Protein 8RYK (pdb70)

Nearest PDB structures (foldseek):
  1t4q-assembly1_A  TM=9.827E-01  e=4.284E-26  Homo sapiens
  1tp0-assembly1_A  TM=9.806E-01  e=4.750E-26  Homo sapiens
  1twm-assembly1_A  TM=9.831E-01  e=1.637E-25  Homo sapiens
  1s0l-assembly1_A  TM=9.827E-01  e=2.011E-25  Homo sapiens
  1twe-assembly1_A  TM=9.828E-01  e=2.118E-25  Homo sapiens

Structure (mmCIF, N/CA/C/O backbone):
data_8RYK
#
_entry.id   8RYK
#
_cell.length_a   58.777
_cell.length_b   67.394
_cell.length_c   80.219
_cell.angle_alpha   90.00
_cell.angle_beta   90.00
_cell.angle_gamma   90.00
#
_symmetry.space_group_name_H-M   'P 21 21 21'
#
loop_
_entity.id
_entity.type
_entity.pdbx_description
1 polymer 'Interleukin-1 beta'
2 polymer 'Macrocyclic peptide'
3 water water
#
loop_
_atom_site.group_PDB
_atom_site.id
_atom_site.type_symbol
_atom_site.label_atom_id
_atom_site.label_alt_id
_atom_site.label_comp_id
_atom_site.label_asym_id
_atom_site.label_entity_id
_atom_site.label_seq_id
_atom_site.pdbx_PDB_ins_code
_atom_site.Cartn_x
_atom_site.Cartn_y
_atom_site.Cartn_z
_atom_site.occupancy
_atom_site.B_iso_or_equiv
_atom_site.auth_seq_id
_atom_site.auth_comp_id
_atom_site.auth_asym_id
_atom_site.auth_atom_id
_atom_site.pdbx_PDB_model_num
ATOM 1 N N . ALA A 1 1 ? 25.595 0.430 -28.611 1.00 54.80 1 ALA A N 1
ATOM 2 C CA . ALA A 1 1 ? 26.449 -0.359 -27.720 1.00 53.82 1 ALA A CA 1
ATOM 3 C C . ALA A 1 1 ? 25.610 -1.316 -26.822 1.00 53.13 1 ALA A C 1
ATOM 4 O O . ALA A 1 1 ? 24.562 -0.893 -26.319 1.00 54.81 1 ALA A O 1
ATOM 6 N N . PRO A 1 2 ? 26.000 -2.610 -26.638 1.00 42.72 2 PRO A N 1
ATOM 7 C CA . PRO A 1 2 ? 25.199 -3.491 -25.761 1.00 38.89 2 PRO A CA 1
ATOM 8 C C . PRO A 1 2 ? 25.461 -3.152 -24.298 1.00 34.16 2 PRO A C 1
ATOM 9 O O . PRO A 1 2 ? 26.436 -2.446 -24.010 1.00 33.93 2 PRO A O 1
ATOM 13 N N . VAL A 1 3 ? 2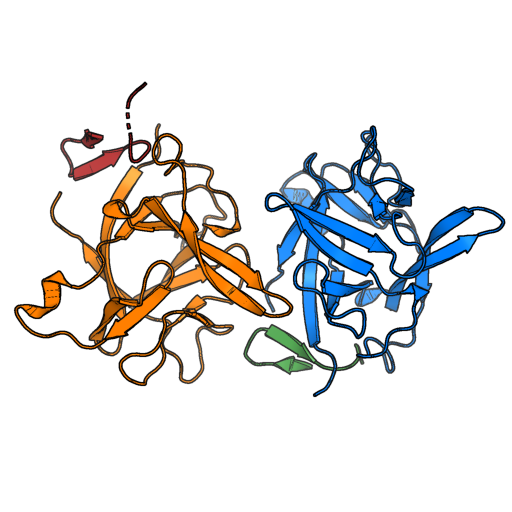4.591 -3.623 -23.386 1.00 26.32 3 VAL A N 1
ATOM 14 C CA . VAL A 1 3 ? 24.757 -3.400 -21.927 1.00 26.31 3 VAL A CA 1
ATOM 15 C C . VAL A 1 3 ? 26.117 -3.934 -21.419 1.00 29.96 3 VAL A C 1
ATOM 16 O O . VAL A 1 3 ? 26.570 -5.003 -21.855 1.00 28.65 3 VAL A O 1
ATOM 20 N N . ARG A 1 4 ? 26.772 -3.184 -20.497 1.00 27.21 4 ARG A N 1
ATOM 21 C CA . ARG A 1 4 ? 28.026 -3.616 -19.890 1.00 26.44 4 ARG A CA 1
ATOM 22 C C . ARG A 1 4 ? 27.806 -3.835 -18.401 1.00 28.19 4 ARG A C 1
ATOM 23 O O . ARG A 1 4 ? 26.941 -3.178 -17.782 1.00 26.36 4 ARG A O 1
ATOM 31 N N . SER A 1 5 ? 28.539 -4.822 -17.859 1.00 23.05 5 SER A N 1
ATOM 32 C CA . SER A 1 5 ? 28.454 -5.261 -16.473 1.00 23.06 5 SER A CA 1
ATOM 33 C C . SER A 1 5 ? 29.815 -5.549 -15.912 1.00 27.05 5 SER A C 1
ATOM 34 O O . SER A 1 5 ? 30.732 -5.885 -16.639 1.00 24.46 5 SER A O 1
ATOM 37 N N . LEU A 1 6 ? 29.944 -5.390 -14.605 1.00 25.82 6 LEU A N 1
ATOM 38 C CA . LEU A 1 6 ? 31.147 -5.694 -13.851 1.00 26.15 6 LEU A CA 1
ATOM 39 C C . LEU A 1 6 ? 30.718 -6.597 -12.686 1.00 29.75 6 LEU A C 1
ATOM 40 O O . LEU A 1 6 ? 29.561 -6.543 -12.246 1.00 26.76 6 LEU A O 1
ATOM 45 N N . ASN A 1 7 ? 31.630 -7.476 -12.259 1.00 27.71 7 ASN A N 1
ATOM 46 C CA . ASN A 1 7 ? 31.444 -8.383 -11.121 1.00 27.88 7 ASN A CA 1
ATOM 47 C C . ASN A 1 7 ? 31.953 -7.706 -9.859 1.00 31.03 7 ASN A C 1
ATOM 48 O O . ASN A 1 7 ? 33.012 -7.072 -9.884 1.00 26.64 7 ASN A O 1
ATOM 53 N N . CYS A 1 8 ? 31.191 -7.819 -8.760 1.00 27.73 8 CYS A N 1
ATOM 54 C CA . CYS A 1 8 ? 31.569 -7.184 -7.506 1.00 28.49 8 CYS A CA 1
ATOM 55 C C . CYS A 1 8 ? 30.910 -7.857 -6.303 1.00 32.82 8 CYS A C 1
ATOM 56 O O . CYS A 1 8 ? 29.953 -8.629 -6.435 1.00 31.81 8 CYS A O 1
ATOM 59 N N . THR A 1 9 ? 31.412 -7.524 -5.121 1.00 30.21 9 THR A N 1
ATOM 60 C CA . THR A 1 9 ? 30.833 -7.955 -3.839 1.00 30.03 9 THR A CA 1
ATOM 61 C C . THR A 1 9 ? 30.530 -6.688 -3.029 1.00 31.66 9 THR A C 1
ATOM 62 O O . THR A 1 9 ? 31.172 -5.645 -3.264 1.00 29.92 9 THR A O 1
ATOM 66 N N . LEU A 1 10 ? 29.577 -6.788 -2.080 1.00 26.70 10 LEU A N 1
ATOM 67 C CA . LEU A 1 10 ? 29.152 -5.706 -1.190 1.00 26.52 10 LEU A CA 1
ATOM 68 C C . LEU A 1 10 ? 29.452 -6.035 0.253 1.00 31.09 10 LEU A C 1
ATOM 69 O O . LEU A 1 10 ? 29.287 -7.176 0.690 1.00 31.30 10 LEU A O 1
ATOM 74 N N . ARG A 1 11 ? 29.833 -5.025 1.005 1.00 28.83 11 ARG A N 1
ATOM 75 C CA . ARG A 1 11 ? 30.094 -5.167 2.439 1.00 29.48 11 ARG A CA 1
ATOM 76 C C . ARG A 1 11 ? 29.517 -3.919 3.070 1.00 34.29 11 ARG A C 1
ATOM 77 O O . ARG A 1 11 ? 29.843 -2.818 2.630 1.00 33.46 11 ARG A O 1
ATOM 85 N N . ASP A 1 12 ? 28.657 -4.076 4.086 1.00 31.89 12 ASP A N 1
ATOM 86 C CA . ASP A 1 12 ? 28.058 -2.905 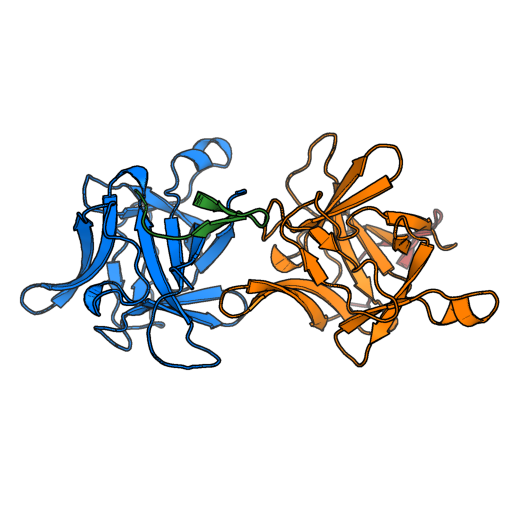4.715 1.00 32.17 12 ASP A CA 1
ATOM 87 C C . ASP A 1 12 ? 29.094 -2.140 5.555 1.00 38.85 12 ASP A C 1
ATOM 88 O O . ASP A 1 12 ? 30.203 -2.638 5.767 1.00 35.74 12 ASP A O 1
ATOM 93 N N . SER A 1 13 ? 28.735 -0.922 6.004 1.00 39.49 13 SER A N 1
ATOM 94 C CA . SER A 1 13 ? 29.625 -0.058 6.788 1.00 40.00 13 SER A CA 1
ATOM 95 C C . SER A 1 13 ? 30.060 -0.671 8.137 1.00 44.36 13 SER A C 1
ATOM 96 O O . SER A 1 13 ? 31.032 -0.188 8.719 1.00 44.98 13 SER A O 1
ATOM 99 N N . GLN A 1 14 ? 29.364 -1.736 8.612 1.00 40.62 14 GLN A N 1
ATOM 100 C CA . GLN A 1 14 ? 29.713 -2.456 9.843 1.00 42.05 14 GLN A CA 1
ATOM 101 C C . GLN A 1 14 ? 30.514 -3.747 9.553 1.00 45.37 14 GLN A C 1
ATOM 102 O O . GLN A 1 14 ? 30.773 -4.539 10.468 1.00 45.96 14 GLN A O 1
ATOM 108 N N . GLN A 1 15 ? 30.969 -3.903 8.285 1.00 39.93 15 GLN A N 1
ATOM 109 C CA . GLN A 1 15 ? 31.801 -4.998 7.767 1.00 38.52 15 GLN A CA 1
ATOM 110 C C . GLN A 1 15 ? 31.035 -6.341 7.568 1.00 41.76 15 GLN A C 1
ATOM 111 O O . GLN A 1 15 ? 31.678 -7.394 7.451 1.00 43.54 15 GLN A O 1
ATOM 117 N N . LYS A 1 16 ? 29.681 -6.299 7.462 1.00 35.67 16 LYS A N 1
ATOM 118 C CA . LYS A 1 16 ? 28.899 -7.514 7.192 1.00 33.97 16 LYS A CA 1
ATOM 119 C C . LYS A 1 16 ? 28.911 -7.831 5.703 1.00 36.47 16 LYS A C 1
ATOM 120 O O . LYS A 1 16 ? 28.662 -6.941 4.878 1.00 37.09 16 LYS A O 1
ATOM 126 N N . SER A 1 17 ? 29.188 -9.095 5.354 1.00 32.32 17 SER A N 1
ATOM 127 C CA . SER A 1 17 ? 29.175 -9.567 3.959 1.00 32.15 17 SER A CA 1
ATOM 128 C C . SER A 1 17 ? 27.782 -10.079 3.608 1.00 33.34 17 SER A C 1
ATOM 129 O O . SER A 1 17 ? 26.965 -10.280 4.510 1.00 32.94 17 SER A O 1
ATOM 132 N N . LEU A 1 18 ? 27.508 -10.299 2.321 1.00 30.96 18 LEU A N 1
ATOM 133 C CA . LEU A 1 18 ? 26.175 -10.759 1.896 1.00 31.56 18 LEU A CA 1
ATOM 134 C C . LEU A 1 18 ? 26.226 -12.190 1.372 1.00 36.75 18 LEU A C 1
ATOM 135 O O . LEU A 1 18 ? 27.081 -12.512 0.559 1.00 35.30 18 LEU A O 1
ATOM 140 N N . VAL A 1 19 ? 25.352 -13.053 1.890 1.00 34.35 19 VAL A N 1
ATOM 141 C CA . VAL A 1 19 ? 25.308 -14.476 1.521 1.00 34.39 19 VAL A CA 1
ATOM 142 C C . VAL A 1 19 ? 23.869 -14.894 1.177 1.00 39.21 19 VAL A C 1
ATOM 143 O O . VAL A 1 19 ? 22.923 -14.216 1.590 1.00 35.89 19 VAL A O 1
ATOM 147 N N . MET A 1 20 ? 23.705 -16.014 0.446 1.00 41.06 20 MET A N 1
ATOM 148 C CA . MET A 1 20 ? 22.371 -16.571 0.164 1.00 42.67 20 MET A CA 1
ATOM 149 C C . MET A 1 20 ? 21.820 -17.108 1.486 1.00 49.12 20 MET A C 1
ATOM 150 O O . MET A 1 20 ? 22.533 -17.796 2.211 1.00 49.09 20 MET A O 1
ATOM 155 N N . SER A 1 21 ? 20.592 -16.739 1.826 1.00 47.96 21 SER A N 1
ATOM 156 C CA . SER A 1 21 ? 19.862 -17.116 3.046 1.00 48.18 21 SER A CA 1
ATOM 157 C C . SER A 1 21 ? 18.945 -18.299 2.742 1.00 52.93 21 SER A C 1
ATOM 158 O O . SER A 1 21 ? 18.615 -19.068 3.648 1.00 53.31 21 SER A O 1
ATOM 161 N N . GLY A 1 22 ? 18.523 -18.390 1.477 1.00 49.64 22 GLY A N 1
ATOM 162 C CA . GLY A 1 22 ? 17.650 -19.416 0.915 1.00 50.08 22 GLY A CA 1
ATOM 163 C C . GLY A 1 22 ? 17.647 -19.337 -0.602 1.00 54.35 22 GLY A C 1
ATOM 164 O O . GLY A 1 22 ? 18.599 -18.784 -1.151 1.00 54.42 22 GLY A O 1
ATOM 165 N N . PRO A 1 23 ? 16.641 -19.875 -1.351 1.00 51.00 23 PRO A N 1
ATOM 166 C CA . PRO A 1 23 ? 16.691 -19.734 -2.825 1.00 50.28 23 PRO A CA 1
ATOM 167 C C . PRO A 1 23 ? 16.358 -18.333 -3.346 1.00 52.28 23 PRO A C 1
ATOM 168 O O . PRO A 1 23 ? 16.823 -17.975 -4.434 1.00 50.69 23 PRO A O 1
ATOM 172 N N . TYR A 1 24 ? 15.568 -17.540 -2.584 1.00 47.37 24 TYR A N 1
ATOM 173 C CA . TYR A 1 24 ? 15.178 -16.203 -3.027 1.00 46.73 24 TYR A CA 1
ATOM 174 C C . TYR A 1 24 ? 15.467 -15.101 -2.003 1.00 47.72 24 TYR A C 1
ATOM 175 O O . TYR A 1 24 ? 14.857 -14.025 -2.069 1.00 47.71 24 TYR A O 1
ATOM 184 N N . GLU A 1 25 ? 16.424 -15.353 -1.080 1.00 41.56 25 GLU A N 1
ATOM 185 C CA . GLU A 1 25 ? 16.777 -14.394 -0.031 1.00 39.52 25 GLU A CA 1
ATOM 186 C C . GLU A 1 25 ? 18.256 -14.258 0.239 1.00 39.41 25 GLU A C 1
ATOM 187 O O . GLU A 1 25 ? 18.973 -15.255 0.233 1.00 39.30 25 GLU A O 1
ATOM 193 N N . LEU A 1 26 ? 18.694 -13.025 0.564 1.00 32.92 26 LEU A N 1
ATOM 194 C CA . LEU A 1 26 ? 20.062 -12.717 0.983 1.00 31.06 26 LEU A CA 1
ATOM 195 C C . LEU A 1 26 ? 20.077 -12.347 2.469 1.00 34.49 26 LEU A C 1
ATOM 196 O O . LEU A 1 26 ? 19.121 -11.763 2.971 1.00 32.60 26 LEU A O 1
ATOM 201 N N . LYS A 1 27 ? 21.163 -12.670 3.164 1.00 32.79 27 LYS A N 1
ATOM 202 C CA . LYS A 1 27 ? 21.318 -12.286 4.565 1.00 33.81 27 LYS A CA 1
ATOM 203 C C . LYS A 1 27 ? 22.696 -11.636 4.756 1.00 38.55 27 LYS A C 1
ATOM 204 O O . LYS A 1 27 ? 23.578 -11.806 3.899 1.00 37.31 27 LYS A O 1
ATOM 210 N N . ALA A 1 28 ? 22.894 -10.919 5.887 1.00 35.75 28 ALA A N 1
ATOM 211 C CA . ALA A 1 28 ? 24.169 -10.231 6.113 1.00 36.42 28 ALA A CA 1
ATOM 212 C C . ALA A 1 28 ? 24.857 -10.669 7.398 1.00 41.05 28 ALA A C 1
ATOM 213 O O . ALA A 1 28 ? 24.228 -10.690 8.453 1.00 39.92 28 ALA A O 1
ATOM 215 N N . LEU A 1 29 ? 26.154 -11.055 7.318 1.00 39.37 29 LEU A N 1
ATOM 216 C CA . LEU A 1 29 ? 26.889 -11.465 8.519 1.00 39.83 29 LEU A CA 1
ATOM 217 C C . LEU A 1 29 ? 28.375 -11.289 8.365 1.00 40.92 29 LEU A C 1
ATOM 218 O O . LEU A 1 29 ? 28.859 -11.157 7.244 1.00 37.33 29 LEU A O 1
ATOM 223 N N . HIS A 1 30 ? 29.109 -11.283 9.489 1.00 38.56 30 HIS A N 1
ATOM 224 C CA . HIS A 1 30 ? 30.557 -11.175 9.433 1.00 40.06 30 HIS A CA 1
ATOM 225 C C . HIS A 1 30 ? 31.128 -12.539 9.125 1.00 46.21 30 HIS A C 1
ATOM 226 O O . HIS A 1 30 ? 30.881 -13.485 9.863 1.00 47.48 30 HIS A O 1
ATOM 233 N N . LEU A 1 31 ? 31.855 -12.637 8.007 1.00 45.35 31 LEU A N 1
ATOM 234 C CA . LEU A 1 31 ? 32.551 -13.842 7.572 1.00 45.76 31 LEU A CA 1
ATOM 235 C C . LEU A 1 31 ? 34.015 -13.701 7.971 1.00 51.56 31 LEU A C 1
ATOM 236 O O . LEU A 1 31 ? 34.598 -12.616 7.830 1.00 50.57 31 LEU A O 1
ATOM 241 N N . GLN A 1 32 ? 34.605 -14.801 8.468 1.00 50.21 32 GLN A N 1
ATOM 242 C CA . GLN A 1 32 ? 36.044 -14.837 8.728 1.00 50.31 32 GLN A CA 1
ATOM 243 C C . GLN A 1 32 ? 36.744 -14.782 7.362 1.00 54.08 32 GLN A C 1
ATOM 244 O O . GLN A 1 32 ? 36.115 -15.101 6.334 1.00 51.64 32 GLN A O 1
ATOM 250 N N . GLY A 1 33 ? 38.008 -14.350 7.352 1.00 50.87 33 GLY A N 1
ATOM 251 C CA . GLY A 1 33 ? 38.786 -14.209 6.125 1.00 50.31 33 GLY A CA 1
ATOM 252 C C . GLY A 1 33 ? 38.843 -15.450 5.248 1.00 54.01 33 GLY A C 1
ATOM 253 O O . GLY A 1 33 ? 38.881 -15.340 4.020 1.00 54.20 33 GLY A O 1
ATOM 254 N N . GLN A 1 34 ? 38.818 -16.634 5.883 1.00 51.04 34 GLN A N 1
ATOM 255 C CA . GLN A 1 34 ? 38.834 -17.953 5.250 1.00 51.29 34 GLN A CA 1
ATOM 256 C C . GLN A 1 34 ? 37.464 -18.367 4.674 1.00 56.94 34 GLN A C 1
ATOM 257 O O . GLN A 1 34 ? 37.423 -19.264 3.829 1.00 57.84 34 GLN A O 1
ATOM 263 N N . ASP A 1 35 ? 36.356 -17.714 5.111 1.00 51.64 35 ASP A N 1
ATOM 264 C CA . ASP A 1 35 ? 34.996 -18.053 4.648 1.00 50.80 35 ASP A CA 1
ATOM 265 C C . ASP A 1 35 ? 34.416 -17.063 3.659 1.00 52.60 35 ASP A C 1
ATOM 266 O O . ASP A 1 35 ? 33.273 -17.213 3.214 1.00 50.95 35 ASP A O 1
ATOM 271 N N . MET A 1 36 ? 35.239 -16.098 3.248 1.00 48.32 36 MET A N 1
ATOM 272 C CA . MET A 1 36 ? 34.896 -15.057 2.280 1.00 47.20 36 MET A CA 1
ATOM 273 C C . MET A 1 36 ? 34.307 -15.573 0.965 1.00 51.70 36 MET A C 1
ATOM 274 O O . MET A 1 36 ? 33.499 -14.868 0.377 1.00 50.86 36 MET A O 1
ATOM 279 N N . GLU A 1 37 ? 34.680 -16.787 0.510 1.00 49.74 37 GLU A N 1
ATOM 280 C CA . GLU A 1 37 ? 34.161 -17.364 -0.738 1.00 49.84 37 GLU A CA 1
ATOM 281 C C . GLU A 1 37 ? 32.679 -17.739 -0.686 1.00 50.54 37 GLU A C 1
ATOM 282 O O . GLU A 1 37 ? 32.100 -18.044 -1.729 1.00 50.62 37 GLU A O 1
ATOM 288 N N . GLN A 1 38 ? 32.053 -17.675 0.507 1.00 44.71 38 GLN A N 1
ATOM 289 C CA . GLN A 1 38 ? 30.621 -17.925 0.707 1.00 42.84 38 GLN A CA 1
ATOM 290 C C . GLN A 1 38 ? 29.804 -16.684 0.320 1.00 43.74 38 GLN A C 1
ATOM 291 O O . GLN A 1 38 ? 28.593 -16.789 0.092 1.00 42.33 38 GLN A O 1
ATOM 297 N N . GLN A 1 39 ? 30.470 -15.509 0.240 1.00 37.46 39 GLN A N 1
ATOM 298 C CA . GLN A 1 39 ? 29.791 -14.256 -0.103 1.00 35.88 39 GLN A CA 1
ATOM 299 C C . GLN A 1 39 ? 29.296 -14.267 -1.549 1.00 37.42 39 GLN A C 1
ATOM 300 O O . GLN A 1 39 ? 29.946 -14.857 -2.424 1.00 37.81 39 GLN A O 1
ATOM 306 N N . VAL A 1 40 ? 28.129 -13.659 -1.791 1.00 31.81 40 VAL A N 1
ATOM 307 C CA . VAL A 1 40 ? 27.559 -13.587 -3.148 1.00 31.62 40 VAL A CA 1
ATOM 308 C C . VAL A 1 40 ? 28.351 -12.610 -4.036 1.00 34.29 40 VAL A C 1
ATOM 309 O O . VAL A 1 40 ? 28.757 -11.531 -3.593 1.00 33.45 40 VAL A O 1
ATOM 313 N N . VAL A 1 41 ? 28.536 -12.994 -5.289 1.00 30.56 41 VAL A N 1
ATOM 314 C CA . VAL A 1 41 ? 29.176 -12.147 -6.284 1.00 29.89 41 VAL A CA 1
ATOM 315 C C . VAL A 1 41 ? 28.057 -11.626 -7.188 1.00 30.77 41 VAL A C 1
ATOM 316 O O . VAL A 1 41 ? 27.310 -12.398 -7.781 1.00 31.67 41 VAL A O 1
ATOM 320 N N . PHE A 1 42 ? 27.909 -10.307 -7.220 1.00 25.23 42 PHE A N 1
ATOM 321 C CA . PHE A 1 42 ? 26.937 -9.626 -8.054 1.00 25.01 42 PHE A CA 1
ATOM 322 C C . PHE A 1 42 ? 27.482 -9.288 -9.425 1.00 29.28 42 PHE A C 1
ATOM 323 O O . PHE A 1 42 ? 28.640 -8.915 -9.583 1.00 28.45 42 PHE A O 1
ATOM 331 N N . SER A 1 43 ? 26.596 -9.353 -10.394 1.00 25.90 43 SER A N 1
ATOM 332 C CA . SER A 1 43 ? 26.779 -8.896 -11.746 1.00 25.68 43 SER A CA 1
ATOM 333 C C . SER A 1 43 ? 26.042 -7.528 -11.741 1.00 27.16 43 SER A C 1
ATOM 334 O O . SER A 1 43 ? 24.810 -7.474 -11.599 1.00 26.55 43 SER A O 1
ATOM 337 N N . MET A 1 44 ? 26.814 -6.429 -11.739 1.00 23.94 44 MET A N 1
ATOM 338 C CA . MET A 1 44 ? 26.270 -5.079 -11.714 1.00 23.41 44 MET A CA 1
ATOM 339 C C . MET A 1 44 ? 26.250 -4.500 -13.121 1.00 27.09 44 MET A C 1
ATOM 340 O O . MET A 1 44 ? 27.308 -4.211 -13.669 1.00 27.86 44 MET A O 1
ATOM 345 N N . SER A 1 45 ? 25.064 -4.289 -13.687 1.00 23.53 45 SER A N 1
ATOM 346 C CA . SER A 1 45 ? 24.914 -3.731 -15.040 1.00 22.20 45 SER A CA 1
ATOM 347 C C . SER A 1 45 ? 24.576 -2.257 -14.957 1.00 26.20 45 SER A C 1
ATOM 348 O O . SER A 1 45 ? 23.876 -1.848 -14.031 1.00 24.44 45 SER A O 1
ATOM 351 N N . PHE A 1 46 ? 25.061 -1.478 -15.914 1.00 24.28 46 PHE A N 1
ATOM 352 C CA . PHE A 1 46 ? 24.837 -0.030 -16.053 1.00 22.02 46 PHE A CA 1
ATOM 353 C C . PHE A 1 46 ? 23.677 0.132 -16.997 1.00 27.34 46 PHE A C 1
ATOM 354 O O . PHE A 1 46 ? 23.791 -0.054 -18.206 1.00 27.71 46 PHE A O 1
ATOM 362 N N . VAL A 1 47 ? 22.530 0.441 -16.419 1.00 24.64 47 VAL A N 1
ATOM 363 C CA . VAL A 1 47 ? 21.254 0.474 -17.150 1.00 24.52 47 VAL A CA 1
ATOM 364 C C . VAL A 1 47 ? 20.732 1.878 -17.403 1.00 30.20 47 VAL A C 1
ATOM 365 O O . VAL A 1 47 ? 21.297 2.842 -16.910 1.00 28.44 47 VAL A O 1
ATOM 369 N N . GLN A 1 48 ? 19.621 1.974 -18.144 1.00 28.62 48 GLN A N 1
ATOM 370 C CA . GLN A 1 48 ? 18.923 3.222 -18.433 1.00 29.28 48 GLN A CA 1
ATOM 371 C C . GLN A 1 48 ? 18.186 3.698 -17.169 1.00 33.87 48 GLN A C 1
ATOM 372 O O . GLN A 1 48 ? 17.570 2.905 -16.447 1.00 32.37 48 GLN A O 1
ATOM 378 N N . GLY A 1 49 ? 18.249 4.998 -16.947 1.00 33.76 49 GLY A N 1
ATOM 379 C CA . GLY A 1 49 ? 17.595 5.679 -15.836 1.00 35.81 49 GLY A CA 1
ATOM 380 C C . GLY A 1 49 ? 17.857 7.169 -15.882 1.00 43.58 49 GLY A C 1
ATOM 381 O O . GLY A 1 49 ? 18.275 7.698 -16.915 1.00 41.73 49 GLY A O 1
ATOM 382 N N . GLU A 1 50 ? 17.669 7.853 -14.757 1.00 44.89 50 GLU A N 1
ATOM 383 C CA . GLU A 1 50 ? 17.875 9.305 -14.680 1.00 47.76 50 GLU A CA 1
ATOM 384 C C . GLU A 1 50 ? 19.343 9.753 -14.822 1.00 53.46 50 GLU A C 1
ATOM 385 O O . GLU A 1 50 ? 20.209 9.288 -14.093 1.00 53.99 50 GLU A O 1
ATOM 391 N N . GLU A 1 51 ? 19.581 10.717 -15.752 1.00 51.50 51 GLU A N 1
ATOM 392 C CA . GLU A 1 51 ? 20.892 11.326 -16.005 1.00 51.37 51 GLU A CA 1
ATOM 393 C C . GLU A 1 51 ? 21.239 12.268 -14.844 1.00 51.63 51 GLU A C 1
ATOM 394 O O . GLU A 1 51 ? 20.607 13.313 -14.646 1.00 51.79 51 GLU A O 1
ATOM 400 N N . SER A 1 52 ? 22.195 11.831 -14.024 1.00 44.11 52 SER A N 1
ATOM 401 C CA . SER A 1 52 ? 22.584 12.504 -12.796 1.00 41.50 52 SER A CA 1
ATOM 402 C C . SER A 1 52 ? 24.083 12.337 -12.577 1.00 41.58 52 SER A C 1
ATOM 403 O O . SER A 1 52 ? 24.641 11.333 -13.009 1.00 41.28 52 SER A O 1
ATOM 406 N N . ASN A 1 53 ? 24.744 13.337 -11.958 1.00 35.68 53 ASN A N 1
ATOM 407 C CA . ASN A 1 53 ? 26.150 13.253 -11.595 1.00 35.06 53 ASN A CA 1
ATOM 408 C C . ASN A 1 53 ? 26.305 12.418 -10.319 1.00 39.27 53 ASN A C 1
ATOM 409 O O . ASN A 1 53 ? 27.374 11.849 -10.089 1.00 38.80 53 ASN A O 1
ATOM 414 N N . ASP A 1 54 ? 25.247 12.361 -9.490 1.00 33.74 54 ASP A N 1
ATOM 415 C CA . ASP A 1 54 ? 25.247 11.631 -8.219 1.00 33.13 54 ASP A CA 1
ATOM 416 C C . ASP A 1 54 ? 24.779 10.192 -8.354 1.00 35.64 54 ASP A C 1
ATOM 417 O O . ASP A 1 54 ? 25.493 9.267 -7.955 1.00 36.03 54 ASP A O 1
ATOM 422 N N . LYS A 1 55 ? 23.578 10.024 -8.947 1.00 30.76 55 LYS A N 1
ATOM 423 C CA . LYS A 1 55 ? 22.911 8.747 -9.100 1.00 29.34 55 LYS A CA 1
ATOM 424 C C . LYS A 1 55 ? 23.332 8.050 -10.38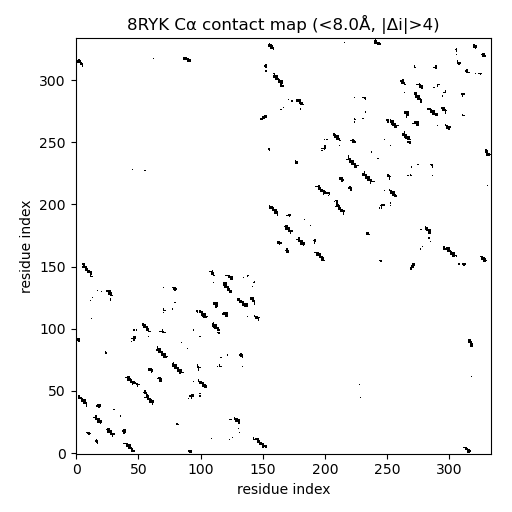5 1.00 32.97 55 LYS A C 1
ATOM 425 O O . LYS A 1 55 ? 23.245 8.626 -11.463 1.00 34.98 55 LYS A O 1
ATOM 431 N N . ILE A 1 56 ? 23.802 6.807 -10.254 1.00 25.47 56 ILE A N 1
ATOM 432 C CA . ILE A 1 56 ? 24.209 5.962 -11.360 1.00 23.91 56 ILE A CA 1
ATOM 433 C C . ILE A 1 56 ? 23.215 4.800 -11.417 1.00 24.33 56 ILE A C 1
ATOM 434 O O . ILE A 1 56 ? 23.267 3.941 -10.547 1.00 20.92 56 ILE A O 1
ATOM 439 N N . PRO A 1 57 ? 22.327 4.735 -12.443 1.00 23.16 57 PRO A N 1
ATOM 440 C CA . PRO A 1 57 ? 21.346 3.633 -12.490 1.00 23.00 57 PRO A CA 1
ATOM 441 C C . PRO A 1 57 ? 22.015 2.291 -12.769 1.00 23.90 57 PRO A C 1
ATOM 442 O O . PRO A 1 57 ? 22.834 2.160 -13.700 1.00 24.24 57 PRO A O 1
ATOM 446 N N . VAL A 1 58 ? 21.733 1.321 -11.908 1.00 16.27 58 VAL A N 1
ATOM 447 C CA . VAL A 1 58 ? 22.304 -0.027 -11.986 1.00 17.01 58 VAL A CA 1
ATOM 448 C C . VAL A 1 58 ? 21.249 -1.099 -11.750 1.00 25.21 58 VAL A C 1
ATOM 449 O O . VAL A 1 58 ? 20.199 -0.817 -11.165 1.00 27.83 58 VAL A O 1
ATOM 453 N N . ALA A 1 59 ? 21.565 -2.349 -12.138 1.00 24.38 59 ALA A N 1
ATOM 454 C CA . ALA A 1 59 ? 20.754 -3.515 -11.792 1.00 25.26 59 ALA A CA 1
ATOM 455 C C . ALA A 1 59 ? 21.734 -4.543 -11.157 1.00 28.10 59 ALA A C 1
ATOM 456 O O . ALA A 1 59 ? 22.881 -4.624 -11.566 1.00 27.06 59 ALA A O 1
ATOM 458 N N . LEU A 1 60 ? 21.301 -5.248 -10.118 1.00 25.53 60 LEU A N 1
ATOM 459 C CA . LEU A 1 60 ? 22.163 -6.191 -9.419 1.00 25.47 60 LEU A CA 1
ATOM 460 C C . LEU A 1 60 ? 21.630 -7.590 -9.573 1.00 28.36 60 LEU A C 1
ATOM 461 O O . LEU A 1 60 ? 20.542 -7.906 -9.079 1.00 26.70 60 LEU A O 1
ATOM 466 N N . GLY A 1 61 ? 22.418 -8.428 -10.214 1.00 25.28 61 GLY A N 1
ATOM 467 C CA . GLY A 1 61 ? 22.034 -9.812 -10.448 1.00 25.49 61 GLY A CA 1
ATOM 468 C C . GLY A 1 61 ? 22.992 -10.837 -9.909 1.00 27.61 61 GLY A C 1
ATOM 469 O O . GLY A 1 61 ? 24.152 -10.537 -9.631 1.00 25.94 61 GLY A O 1
ATOM 470 N N . LEU A 1 62 ? 22.498 -12.063 -9.783 1.00 28.06 62 LEU A N 1
ATOM 471 C CA . LEU A 1 62 ? 23.220 -13.248 -9.307 1.00 30.06 62 LEU A CA 1
ATOM 472 C C . LEU A 1 62 ? 23.230 -14.187 -10.515 1.00 30.89 62 LEU A C 1
ATOM 473 O O . LEU A 1 62 ? 22.277 -14.944 -10.738 1.00 28.09 62 LEU A O 1
ATOM 478 N N . LYS A 1 63 ? 24.300 -14.073 -11.336 1.00 26.73 63 LYS A N 1
ATOM 479 C CA . LYS A 1 63 ? 24.409 -14.774 -12.619 1.00 27.27 63 LYS A CA 1
ATOM 480 C C . LYS A 1 63 ? 24.165 -16.290 -12.527 1.00 33.16 63 LYS A C 1
ATOM 481 O O . LYS A 1 63 ? 23.338 -16.805 -13.275 1.00 33.11 63 LYS A O 1
ATOM 487 N N . GLU A 1 64 ? 24.847 -16.982 -11.603 1.00 30.83 64 GLU A N 1
ATOM 488 C CA . GLU A 1 64 ? 24.734 -18.438 -11.459 1.00 32.23 64 GLU A CA 1
ATOM 489 C C . GLU A 1 64 ? 23.318 -18.905 -11.102 1.00 36.72 64 GLU A C 1
ATOM 490 O O . GLU A 1 64 ? 22.972 -20.057 -11.382 1.00 37.44 64 GLU A O 1
ATOM 496 N N . LYS A 1 65 ? 22.495 -18.021 -10.499 1.00 30.89 65 LYS A N 1
ATOM 497 C CA . LYS A 1 65 ? 21.146 -18.426 -10.121 1.00 29.99 65 LYS A CA 1
ATOM 498 C C . LYS A 1 65 ? 20.062 -17.841 -11.004 1.00 33.06 65 LYS A C 1
ATOM 499 O O . LYS A 1 65 ? 18.888 -18.160 -10.789 1.00 33.97 65 LYS A O 1
ATOM 505 N N . ASN A 1 66 ? 20.445 -17.033 -12.034 1.00 29.35 66 ASN A N 1
ATOM 506 C CA . ASN A 1 66 ? 19.549 -16.361 -12.990 1.00 30.04 66 ASN A CA 1
ATOM 507 C C . ASN A 1 66 ? 18.559 -15.471 -12.242 1.00 35.08 66 ASN A C 1
ATOM 508 O O . ASN A 1 66 ? 17.376 -15.449 -12.565 1.00 35.32 66 ASN A O 1
ATOM 513 N N . LEU A 1 67 ? 19.046 -14.777 -11.208 1.00 30.68 67 LEU A N 1
ATOM 514 C CA . LEU A 1 67 ? 18.221 -13.928 -10.377 1.00 28.83 67 LEU A CA 1
ATOM 515 C C . LEU A 1 67 ? 18.654 -12.474 -10.457 1.00 31.78 67 LEU A C 1
ATOM 516 O O . LEU A 1 67 ? 19.841 -12.175 -10.573 1.00 31.44 67 LEU A O 1
ATOM 521 N N . TYR A 1 68 ? 17.677 -11.577 -10.324 1.00 27.44 68 TYR A N 1
ATOM 522 C CA . TYR A 1 68 ? 17.899 -10.142 -10.172 1.00 27.62 68 TYR A CA 1
ATOM 523 C C . TYR A 1 68 ? 17.220 -9.662 -8.934 1.00 33.18 68 TYR A C 1
ATOM 524 O O . TYR A 1 68 ? 16.093 -10.094 -8.652 1.00 35.33 68 TYR A O 1
ATOM 533 N N . LEU A 1 69 ? 17.869 -8.723 -8.220 1.00 28.63 69 LEU A N 1
ATOM 534 C CA . LEU A 1 69 ? 17.241 -8.040 -7.105 1.00 28.71 69 LEU A CA 1
ATOM 535 C C . LEU A 1 69 ? 16.153 -7.126 -7.761 1.00 30.84 69 LEU A C 1
ATOM 536 O O . LEU A 1 69 ? 16.388 -6.492 -8.808 1.00 25.92 69 LEU A O 1
ATOM 541 N N . SER A 1 70 ? 14.959 -7.099 -7.147 1.00 27.06 70 SER A N 1
ATOM 542 C CA . SER A 1 70 ? 13.848 -6.293 -7.645 1.00 28.93 70 SER A CA 1
ATOM 543 C C . SER A 1 70 ? 12.991 -5.759 -6.499 1.00 33.48 70 SER A C 1
ATOM 544 O O . SER A 1 70 ? 12.947 -6.362 -5.428 1.00 35.11 70 SER A O 1
ATOM 547 N N . CYS A 1 71 ? 12.380 -4.584 -6.702 1.00 29.27 71 CYS A N 1
ATOM 548 C CA . CYS A 1 71 ? 11.562 -3.911 -5.697 1.00 28.80 71 CYS A CA 1
ATOM 549 C C . CYS A 1 71 ? 10.133 -3.946 -6.142 1.00 31.16 71 CYS A C 1
ATOM 550 O O . CYS A 1 71 ? 9.829 -3.500 -7.252 1.00 29.71 71 CYS A O 1
ATOM 553 N N . VAL A 1 72 ? 9.279 -4.534 -5.317 1.00 28.91 72 VAL A N 1
ATOM 554 C CA . VAL A 1 72 ? 7.861 -4.702 -5.640 1.00 30.04 72 VAL A CA 1
ATOM 555 C C . VAL A 1 72 ? 7.008 -4.338 -4.439 1.00 33.69 72 VAL A C 1
ATOM 556 O O . VAL A 1 72 ? 7.424 -4.526 -3.294 1.00 32.47 72 VAL A O 1
ATOM 560 N N . LEU A 1 73 ? 5.799 -3.838 -4.702 1.00 33.40 73 LEU A N 1
ATOM 561 C CA . LEU A 1 73 ? 4.877 -3.562 -3.624 1.00 33.34 73 LEU A CA 1
ATOM 562 C C . LEU A 1 73 ? 4.198 -4.897 -3.232 1.00 38.96 73 LEU A C 1
ATOM 563 O O . LEU A 1 73 ? 3.400 -5.432 -4.009 1.00 38.08 73 LEU A O 1
ATOM 568 N N . LYS A 1 74 ? 4.554 -5.440 -2.049 1.00 38.12 74 LYS A N 1
ATOM 569 C CA . LYS A 1 74 ? 3.991 -6.688 -1.514 1.00 40.33 74 LYS A CA 1
ATOM 570 C C . LYS A 1 74 ? 2.895 -6.285 -0.535 1.00 43.92 74 LYS A C 1
ATOM 571 O O . LYS A 1 74 ? 3.186 -5.805 0.565 1.00 41.71 74 LYS A O 1
ATOM 577 N N . ASP A 1 75 ? 1.623 -6.438 -0.963 1.00 42.55 75 ASP A N 1
ATOM 578 C CA . ASP A 1 75 ? 0.457 -5.993 -0.220 1.00 42.53 75 ASP A CA 1
ATOM 579 C C . ASP A 1 75 ? 0.613 -4.466 -0.001 1.00 44.69 75 ASP A C 1
ATOM 580 O O . ASP A 1 75 ? 0.544 -3.722 -0.981 1.00 42.13 75 ASP A O 1
ATOM 585 N N . ASP A 1 76 ? 0.949 -4.023 1.226 1.00 41.28 76 ASP A N 1
ATOM 586 C CA . ASP A 1 76 ? 1.093 -2.598 1.532 1.00 41.35 76 ASP A CA 1
ATOM 587 C C . ASP A 1 76 ? 2.535 -2.167 1.721 1.00 44.80 76 ASP A C 1
ATOM 588 O O . ASP A 1 76 ? 2.780 -1.005 2.022 1.00 44.44 76 ASP A O 1
ATOM 593 N N . LYS A 1 77 ? 3.488 -3.089 1.492 1.00 39.53 77 LYS A N 1
ATOM 594 C CA . LYS A 1 77 ? 4.900 -2.868 1.737 1.00 37.71 77 LYS A CA 1
ATOM 595 C C . LYS A 1 77 ? 5.824 -2.913 0.533 1.00 35.91 77 LYS A C 1
ATOM 596 O O . LYS A 1 77 ? 5.995 -3.993 -0.034 1.00 35.53 77 LYS A O 1
ATOM 602 N N . PRO A 1 78 ? 6.607 -1.834 0.273 1.00 31.88 78 PRO A N 1
ATOM 603 C CA . PRO A 1 78 ? 7.682 -1.925 -0.744 1.00 31.37 78 PRO A CA 1
ATOM 604 C C . PRO A 1 78 ? 8.722 -2.961 -0.247 1.00 35.46 78 PRO A C 1
ATOM 605 O O . PRO A 1 78 ? 9.177 -2.906 0.922 1.00 33.31 78 PRO A O 1
ATOM 609 N N . THR A 1 79 ? 9.009 -3.971 -1.099 1.00 27.81 79 THR A N 1
ATOM 610 C CA . THR A 1 79 ? 9.778 -5.138 -0.703 1.00 28.25 79 THR A CA 1
ATOM 611 C C . THR A 1 79 ? 10.939 -5.475 -1.636 1.00 30.70 79 THR A C 1
ATOM 612 O O . THR A 1 79 ? 10.798 -5.500 -2.860 1.00 27.63 79 THR A O 1
ATOM 616 N N . LEU A 1 80 ? 12.068 -5.821 -1.038 1.00 29.78 80 LEU A N 1
ATOM 617 C CA . LEU A 1 80 ? 13.197 -6.291 -1.816 1.00 29.10 80 LEU A CA 1
ATOM 618 C C . LEU A 1 80 ? 13.011 -7.808 -2.043 1.00 34.46 80 LEU A C 1
ATOM 619 O O . LEU A 1 80 ? 12.807 -8.560 -1.088 1.00 35.05 80 LEU A O 1
ATOM 624 N N . GLN A 1 81 ? 13.059 -8.245 -3.293 1.00 30.74 81 GLN A N 1
ATOM 625 C CA . GLN A 1 81 ? 12.943 -9.669 -3.603 1.00 31.55 81 GLN A CA 1
ATOM 626 C C . GLN A 1 81 ? 13.951 -10.099 -4.673 1.00 36.30 81 GLN A C 1
ATOM 627 O O . GLN A 1 81 ? 14.466 -9.248 -5.395 1.00 34.51 81 GLN A O 1
ATOM 633 N N . LEU A 1 82 ? 14.247 -11.417 -4.751 1.00 34.77 82 LEU A N 1
ATOM 634 C CA . LEU A 1 82 ? 15.086 -11.973 -5.818 1.00 34.56 82 LEU A CA 1
ATOM 635 C C . LEU A 1 82 ? 14.086 -12.595 -6.795 1.00 36.50 82 LEU A C 1
ATOM 636 O O . LEU A 1 82 ? 13.196 -13.346 -6.377 1.00 37.74 82 LEU A O 1
ATOM 641 N N . GLU A 1 83 ? 14.167 -12.191 -8.069 1.00 29.83 83 GLU A N 1
ATOM 642 C CA . GLU A 1 83 ? 13.277 -12.600 -9.153 1.00 29.04 83 GLU A CA 1
ATOM 643 C C . GLU A 1 83 ? 14.052 -13.363 -10.241 1.00 33.56 83 GLU A C 1
ATOM 644 O O . GLU A 1 83 ? 15.108 -12.911 -10.661 1.00 31.99 83 GLU A O 1
ATOM 650 N N . SER A 1 84 ? 13.511 -14.503 -10.712 1.00 31.56 84 SER A N 1
ATOM 651 C CA . SER A 1 84 ? 14.141 -15.290 -11.775 1.00 32.62 84 SER A CA 1
ATOM 652 C C . SER A 1 84 ? 13.971 -14.587 -13.127 1.00 35.69 84 SER A C 1
ATOM 653 O O . SER A 1 84 ? 12.910 -14.012 -13.412 1.00 35.42 84 SER A O 1
ATOM 656 N N . VAL A 1 85 ? 15.009 -14.630 -13.950 1.00 31.10 85 VAL A N 1
ATOM 657 C CA . VAL A 1 85 ? 14.981 -14.022 -15.286 1.00 30.62 85 VAL A CA 1
ATOM 658 C C . VAL A 1 85 ? 15.542 -14.987 -16.320 1.00 35.51 85 VAL A C 1
ATOM 659 O O . VAL A 1 85 ? 16.289 -15.903 -15.969 1.00 34.24 85 VAL A O 1
ATOM 663 N N . ASP A 1 86 ? 15.224 -14.747 -17.602 1.00 33.07 86 ASP A N 1
ATOM 664 C CA . ASP A 1 86 ? 15.749 -15.536 -18.698 1.00 33.14 86 ASP A CA 1
ATOM 665 C C . ASP A 1 86 ? 17.154 -14.966 -19.008 1.00 35.21 86 ASP A C 1
ATOM 666 O O . ASP A 1 86 ? 17.265 -13.793 -19.397 1.00 33.14 86 ASP A O 1
ATOM 671 N N . PRO A 1 87 ? 18.234 -15.769 -18.794 1.00 33.11 87 PRO A N 1
ATOM 672 C CA . PRO A 1 87 ? 19.609 -15.255 -19.048 1.00 31.65 87 PRO A CA 1
ATOM 673 C C . PRO A 1 87 ? 19.904 -14.892 -20.510 1.00 35.40 87 PRO A C 1
ATOM 674 O O . PRO A 1 87 ? 20.892 -14.209 -20.789 1.00 34.32 87 PRO A O 1
ATOM 678 N N . LYS A 1 88 ? 19.042 -15.332 -21.451 1.00 32.61 88 LYS A N 1
ATOM 679 C CA . LYS A 1 88 ? 19.195 -14.974 -22.866 1.00 33.03 88 LYS A CA 1
ATOM 680 C C . LYS A 1 88 ? 18.742 -13.531 -23.118 1.00 39.21 88 LYS A C 1
ATOM 681 O O . LYS A 1 88 ? 19.105 -12.939 -24.135 1.00 40.72 88 LYS A O 1
ATOM 687 N N . ASN A 1 89 ? 17.955 -12.967 -22.183 1.00 34.87 89 ASN A N 1
ATOM 688 C CA . ASN A 1 89 ? 17.377 -11.628 -22.307 1.00 34.24 89 ASN A CA 1
ATOM 689 C C . ASN A 1 89 ? 17.917 -10.615 -21.321 1.00 35.83 89 ASN A C 1
ATOM 690 O O . ASN A 1 89 ? 17.719 -9.412 -21.512 1.00 35.32 89 ASN A O 1
ATOM 695 N N . TYR A 1 90 ? 18.565 -11.100 -20.246 1.00 30.35 90 TYR A N 1
ATOM 696 C CA . TYR A 1 90 ? 19.065 -10.268 -19.172 1.00 29.36 90 TYR A CA 1
ATOM 697 C C . TYR A 1 90 ? 20.537 -10.539 -18.891 1.00 28.38 90 TYR A C 1
ATOM 698 O O . TYR A 1 90 ? 20.936 -11.707 -18.907 1.00 27.33 90 TYR A O 1
ATOM 707 N N . PRO A 1 91 ? 21.336 -9.494 -18.549 1.00 21.65 91 PRO A N 1
ATOM 708 C CA . PRO A 1 91 ? 20.948 -8.068 -18.479 1.00 22.07 91 PRO A CA 1
ATOM 709 C C . PRO A 1 91 ? 20.690 -7.435 -19.849 1.00 28.53 91 PRO A C 1
ATOM 710 O O . PRO A 1 91 ? 21.097 -7.975 -20.887 1.00 30.08 91 PRO A O 1
ATOM 714 N N . LYS A 1 92 ? 20.044 -6.262 -19.835 1.00 24.12 92 LYS A N 1
ATOM 715 C CA . LYS A 1 92 ? 19.792 -5.448 -21.040 1.00 24.52 92 LYS A CA 1
ATOM 716 C C . LYS A 1 92 ? 19.902 -3.995 -20.581 1.00 26.71 92 LYS A C 1
ATOM 717 O O . LYS A 1 92 ? 19.814 -3.751 -19.379 1.00 23.64 92 LYS A O 1
ATOM 723 N N . LYS A 1 93 ? 20.080 -3.037 -21.511 1.00 25.08 93 LYS A N 1
ATOM 724 C CA . LYS A 1 93 ? 20.196 -1.620 -21.091 1.00 26.52 93 LYS A CA 1
ATOM 725 C C . LYS A 1 93 ? 18.883 -1.108 -20.483 1.00 29.78 93 LYS A C 1
ATOM 726 O O . LYS A 1 93 ? 18.894 -0.451 -19.435 1.00 28.08 93 LYS A O 1
ATOM 732 N N . LYS A 1 94 ? 17.767 -1.492 -21.095 1.00 24.70 94 LYS A N 1
ATOM 733 C CA . LYS A 1 94 ? 16.447 -1.038 -20.682 1.00 26.36 94 LYS A CA 1
ATOM 734 C C . LYS A 1 94 ? 15.774 -2.029 -19.735 1.00 30.64 94 LYS A C 1
ATOM 735 O O . LYS A 1 94 ? 14.786 -2.669 -20.079 1.00 28.87 94 LYS A O 1
ATOM 741 N N . MET A 1 95 ? 16.313 -2.124 -18.526 1.00 29.12 95 MET A N 1
ATOM 742 C CA . MET A 1 95 ? 15.792 -2.966 -17.441 1.00 29.02 95 MET A CA 1
ATOM 743 C C . MET A 1 95 ? 14.497 -2.352 -16.939 1.00 30.34 95 MET A C 1
ATOM 744 O O . MET A 1 95 ? 14.412 -1.138 -16.797 1.00 28.14 95 MET A O 1
ATOM 749 N N . GLU A 1 96 ? 13.509 -3.184 -16.615 1.00 27.87 96 GLU A N 1
ATOM 750 C CA . GLU A 1 96 ? 12.206 -2.689 -16.130 1.00 27.67 96 GLU A CA 1
ATOM 751 C C . GLU A 1 96 ? 12.434 -2.010 -14.765 1.00 32.36 96 GLU A C 1
ATOM 752 O O . GLU A 1 96 ? 13.388 -2.346 -14.052 1.00 29.58 96 G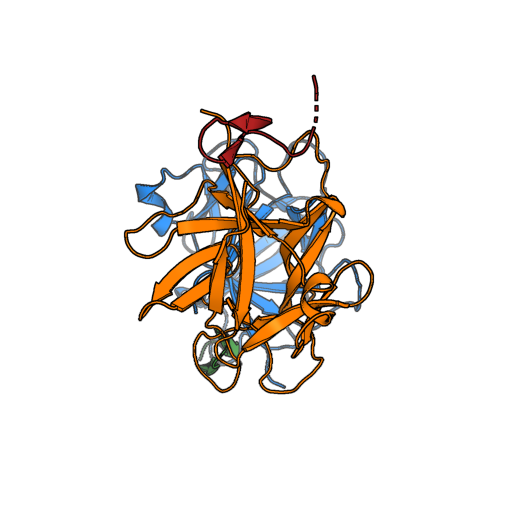LU A O 1
ATOM 758 N N . LYS A 1 97 ? 11.615 -1.002 -14.458 1.00 30.63 97 LYS A N 1
ATOM 759 C CA . LYS A 1 97 ? 11.705 -0.160 -13.260 1.00 30.60 97 LYS A CA 1
ATOM 760 C C . LYS A 1 97 ? 11.991 -0.899 -11.931 1.00 31.55 97 LYS A C 1
ATOM 761 O O . LYS A 1 97 ? 12.791 -0.406 -11.137 1.00 29.65 97 LYS A O 1
ATOM 767 N N . ARG A 1 98 ? 11.347 -2.069 -11.698 1.00 26.19 98 ARG A N 1
ATOM 768 C CA . ARG A 1 98 ? 11.540 -2.825 -10.454 1.00 24.49 98 ARG A CA 1
ATOM 769 C C . ARG A 1 98 ? 12.987 -3.263 -10.207 1.00 25.29 98 ARG A C 1
ATOM 770 O O . ARG A 1 98 ? 13.348 -3.460 -9.063 1.00 23.95 98 ARG A O 1
ATOM 778 N N . PHE A 1 99 ? 13.786 -3.423 -11.283 1.00 23.87 99 PHE A N 1
ATOM 779 C CA . PHE A 1 99 ? 15.187 -3.878 -11.232 1.00 24.48 99 PHE A CA 1
ATOM 780 C C . PHE A 1 99 ? 16.204 -2.758 -11.056 1.00 26.06 99 PHE A C 1
ATOM 781 O O . PHE A 1 99 ? 17.368 -3.018 -10.792 1.00 24.37 99 PHE A O 1
ATOM 789 N N . VAL A 1 100 ? 15.768 -1.516 -11.192 1.00 24.65 100 VAL A N 1
ATOM 790 C CA . VAL A 1 100 ? 16.671 -0.377 -11.188 1.00 24.26 100 VAL A CA 1
ATOM 791 C C . VAL A 1 100 ? 16.912 0.197 -9.793 1.00 27.12 100 VAL A C 1
ATOM 792 O O . VAL A 1 100 ? 15.976 0.554 -9.085 1.00 25.01 100 VAL A O 1
ATOM 796 N N . PHE A 1 101 ? 18.207 0.318 -9.456 1.00 25.20 101 PHE A N 1
ATOM 797 C CA . PHE A 1 101 ? 18.695 0.966 -8.252 1.00 23.90 101 PHE A CA 1
ATOM 798 C C . PHE A 1 101 ? 19.566 2.137 -8.644 1.00 27.03 101 PHE A C 1
ATOM 799 O O . PHE A 1 101 ? 20.390 2.026 -9.553 1.00 27.14 101 PHE A O 1
ATOM 807 N N . ASN A 1 102 ? 19.408 3.252 -7.942 1.00 22.91 102 ASN A N 1
ATOM 808 C CA . ASN A 1 102 ? 20.286 4.386 -8.157 1.00 23.76 102 ASN A CA 1
ATOM 809 C C . ASN A 1 102 ? 21.452 4.248 -7.235 1.00 24.75 102 ASN A C 1
ATOM 810 O O . ASN A 1 102 ? 21.298 4.361 -6.016 1.00 25.91 102 ASN A O 1
ATOM 815 N N . LYS A 1 103 ? 22.600 3.931 -7.799 1.00 21.71 103 LYS A N 1
ATOM 816 C CA . LYS A 1 103 ? 23.832 3.816 -7.031 1.00 21.10 103 LYS A CA 1
ATOM 817 C C . LYS A 1 103 ? 24.370 5.239 -6.789 1.00 26.33 103 LYS A C 1
ATOM 818 O O . LYS A 1 103 ? 24.712 5.945 -7.731 1.00 25.57 103 LYS A O 1
ATOM 824 N N . ILE A 1 104 ? 24.475 5.618 -5.511 1.00 23.25 104 ILE A N 1
ATOM 825 C CA . ILE A 1 104 ? 24.920 6.938 -5.068 1.00 24.03 104 ILE A CA 1
ATOM 826 C C . ILE A 1 104 ? 26.160 6.774 -4.180 1.00 30.94 104 ILE A C 1
ATOM 827 O O . ILE A 1 104 ? 26.121 5.984 -3.245 1.00 29.70 104 ILE A O 1
ATOM 832 N N . GLU A 1 105 ? 27.253 7.507 -4.454 1.00 31.03 105 GLU A N 1
ATOM 833 C CA . GLU A 1 105 ? 28.445 7.456 -3.613 1.00 32.22 105 GLU A CA 1
ATOM 834 C C . GLU A 1 105 ? 28.461 8.673 -2.730 1.00 38.14 105 GLU A C 1
ATOM 835 O O . GLU A 1 105 ? 28.328 9.797 -3.218 1.00 38.36 105 GLU A O 1
ATOM 841 N N . ILE A 1 106 ? 28.582 8.429 -1.416 1.00 36.29 106 ILE A N 1
ATOM 842 C CA . ILE A 1 106 ? 28.593 9.427 -0.358 1.00 36.61 106 ILE A CA 1
ATOM 843 C C . ILE A 1 106 ? 29.682 9.096 0.674 1.00 38.85 106 ILE A C 1
ATOM 844 O O . ILE A 1 106 ? 29.696 8.003 1.255 1.00 35.93 106 ILE A O 1
ATOM 849 N N . ASN A 1 107 ? 30.602 10.051 0.877 1.00 36.57 107 ASN A N 1
ATOM 850 C CA . ASN A 1 107 ? 31.759 9.899 1.782 1.00 37.76 107 ASN A CA 1
ATOM 851 C C . ASN A 1 107 ? 32.439 8.533 1.563 1.00 39.17 107 ASN A C 1
ATOM 852 O O . ASN A 1 107 ? 32.658 7.769 2.508 1.00 40.82 107 ASN A O 1
ATOM 857 N N . ASN A 1 108 ? 32.679 8.210 0.282 1.00 31.64 108 ASN A N 1
ATOM 858 C CA . ASN A 1 108 ? 33.351 7.008 -0.194 1.00 31.69 108 ASN A CA 1
ATOM 859 C C . ASN A 1 108 ? 32.597 5.710 0.115 1.00 36.31 108 ASN A C 1
ATOM 860 O O . ASN A 1 108 ? 33.200 4.644 0.055 1.00 38.59 108 ASN A O 1
ATOM 865 N N . LYS A 1 109 ? 31.292 5.795 0.428 1.00 30.56 109 LYS A N 1
ATOM 866 C CA . LYS A 1 109 ? 30.413 4.644 0.670 1.00 29.26 109 LYS A CA 1
ATOM 867 C C . LYS A 1 109 ? 29.279 4.686 -0.350 1.00 33.93 109 LYS A C 1
ATOM 868 O O . LYS A 1 109 ? 28.924 5.753 -0.837 1.00 34.06 109 LYS A O 1
ATOM 874 N N . LEU A 1 110 ? 28.694 3.544 -0.651 1.00 29.92 110 LEU A N 1
ATOM 875 C CA . LEU A 1 110 ? 27.626 3.450 -1.639 1.00 28.84 110 LEU A CA 1
ATOM 876 C C . LEU A 1 110 ? 26.287 3.165 -1.030 1.00 29.92 110 LEU A C 1
ATOM 877 O O . LEU A 1 110 ? 26.182 2.380 -0.098 1.00 28.25 110 LEU A O 1
ATOM 882 N N . GLU A 1 111 ? 25.253 3.794 -1.589 1.00 26.99 111 GLU A N 1
ATOM 883 C CA . GLU A 1 111 ? 23.866 3.570 -1.190 1.00 25.63 111 GLU A CA 1
ATOM 884 C C . GLU A 1 111 ? 23.163 3.122 -2.471 1.00 28.79 111 GLU A C 1
ATOM 885 O O . GLU A 1 111 ? 23.588 3.502 -3.554 1.00 25.92 111 GLU A O 1
ATOM 891 N N . PHE A 1 112 ? 22.112 2.289 -2.350 1.00 23.75 112 PHE A N 1
ATOM 892 C CA . PHE A 1 112 ? 21.393 1.802 -3.505 1.00 22.31 112 PHE A CA 1
ATOM 893 C C . PHE A 1 112 ? 19.943 2.118 -3.282 1.00 24.11 112 PHE A C 1
ATOM 894 O O . PHE A 1 112 ? 19.252 1.384 -2.572 1.00 23.74 112 PHE A O 1
ATOM 902 N N . GLU A 1 113 ? 19.497 3.236 -3.858 1.00 23.59 113 GLU A N 1
ATOM 903 C CA . GLU A 1 113 ? 18.108 3.667 -3.784 1.00 23.98 113 GLU A CA 1
ATOM 904 C C . GLU A 1 113 ? 17.247 2.989 -4.827 1.00 25.72 113 GLU A C 1
ATOM 905 O O . GLU A 1 113 ? 17.559 3.028 -6.010 1.00 25.43 113 GLU A O 1
ATOM 911 N N . SER A 1 114 ? 16.089 2.468 -4.423 1.00 23.98 114 SER A N 1
ATOM 912 C CA . SER A 1 114 ? 15.187 1.895 -5.398 1.00 23.75 114 SER A CA 1
ATOM 913 C C . SER A 1 114 ? 14.651 3.009 -6.316 1.00 29.24 114 SER A C 1
ATOM 914 O O . SER A 1 114 ? 14.114 4.004 -5.823 1.00 29.19 114 SER A O 1
ATOM 917 N N . ALA A 1 115 ? 14.757 2.834 -7.647 1.00 27.04 115 ALA A N 1
ATOM 918 C CA . ALA A 1 115 ? 14.145 3.800 -8.591 1.00 26.78 115 ALA A CA 1
ATOM 919 C C . ALA A 1 115 ? 12.603 3.710 -8.524 1.00 29.71 115 ALA A C 1
ATOM 920 O O . ALA A 1 115 ? 11.915 4.713 -8.702 1.00 27.91 115 ALA A O 1
ATOM 922 N N . GLN A 1 116 ? 12.068 2.492 -8.344 1.00 28.45 116 GLN A N 1
ATOM 923 C CA . GLN A 1 116 ? 10.635 2.234 -8.263 1.00 30.32 116 GLN A CA 1
ATOM 924 C C . GLN A 1 116 ? 10.053 2.922 -7.015 1.00 32.99 116 GLN A C 1
ATOM 925 O O . GLN A 1 116 ? 8.967 3.509 -7.066 1.00 33.63 116 GLN A O 1
ATOM 931 N N . PHE A 1 117 ? 10.815 2.831 -5.903 1.00 30.63 117 PHE A N 1
ATOM 932 C CA . PHE A 1 117 ? 10.488 3.389 -4.590 1.00 30.52 117 PHE A CA 1
ATOM 933 C C . PHE A 1 117 ? 11.499 4.440 -4.137 1.00 32.47 117 PHE A C 1
ATOM 934 O O . PHE A 1 117 ? 12.370 4.136 -3.316 1.00 30.50 117 PHE A O 1
ATOM 942 N N . PRO A 1 118 ? 11.431 5.694 -4.657 1.00 31.80 118 PRO A N 1
ATOM 943 C CA . PRO A 1 118 ? 12.395 6.725 -4.209 1.00 32.34 118 PRO A CA 1
ATOM 944 C C . PRO A 1 118 ? 12.424 6.839 -2.687 1.00 34.49 118 PRO A C 1
ATOM 945 O O . PRO A 1 118 ? 11.384 6.694 -2.041 1.00 32.87 118 PRO A O 1
ATOM 949 N N . ASN A 1 119 ? 13.614 7.064 -2.111 1.00 30.80 119 ASN A N 1
ATOM 950 C CA . ASN A 1 119 ? 13.845 7.151 -0.664 1.00 31.39 119 ASN A CA 1
ATOM 951 C C . ASN A 1 119 ? 13.782 5.787 0.055 1.00 35.05 119 ASN A C 1
ATOM 952 O O . ASN A 1 119 ? 13.775 5.740 1.286 1.00 37.42 119 ASN A O 1
ATOM 957 N N . TRP A 1 120 ? 13.749 4.697 -0.698 1.00 30.37 120 TRP A N 1
ATOM 958 C CA . TRP A 1 120 ? 13.840 3.344 -0.147 1.00 30.21 120 TRP A CA 1
ATOM 959 C C . TRP A 1 120 ? 15.192 2.811 -0.616 1.00 30.11 120 TRP A C 1
ATOM 960 O O . TRP A 1 120 ? 15.597 3.111 -1.747 1.00 28.52 120 TRP A O 1
ATOM 971 N N . TYR A 1 121 ? 15.928 2.117 0.279 1.00 24.00 121 TYR A N 1
ATOM 972 C CA . TYR A 1 121 ? 17.300 1.673 0.029 1.00 26.70 121 TYR A CA 1
ATOM 973 C C . TYR A 1 121 ? 17.532 0.226 0.364 1.00 30.29 121 TYR A C 1
ATOM 974 O O . TYR A 1 121 ? 16.901 -0.302 1.290 1.00 29.88 121 TYR A O 1
ATOM 983 N N . ILE A 1 122 ? 18.523 -0.388 -0.315 1.00 29.46 122 ILE A N 1
ATOM 984 C CA . ILE A 1 122 ? 18.981 -1.731 0.053 1.00 27.58 122 ILE A CA 1
ATOM 985 C C . ILE A 1 122 ? 19.570 -1.565 1.478 1.00 31.10 122 ILE A C 1
ATOM 986 O O . ILE A 1 122 ? 20.420 -0.699 1.727 1.00 29.86 122 ILE A O 1
ATOM 991 N N . SER A 1 123 ? 19.061 -2.351 2.406 1.00 29.31 123 SER A N 1
ATOM 992 C CA . SER A 1 123 ? 19.403 -2.205 3.810 1.00 28.57 123 SER A CA 1
ATOM 993 C C . SER A 1 123 ? 19.740 -3.505 4.502 1.00 31.99 123 SER A C 1
ATOM 994 O O . SER A 1 123 ? 19.306 -4.585 4.100 1.00 31.84 123 SER A O 1
ATOM 997 N N . THR A 1 124 ? 20.546 -3.387 5.536 1.00 29.36 124 THR A N 1
ATOM 998 C CA . THR A 1 124 ? 20.884 -4.482 6.432 1.00 32.00 124 THR A CA 1
ATOM 999 C C . THR A 1 124 ? 20.504 -4.058 7.863 1.00 37.21 124 THR A C 1
ATOM 1000 O O . THR A 1 124 ? 20.422 -2.861 8.161 1.00 34.76 124 THR A O 1
ATOM 1004 N N . SER A 1 125 ? 20.260 -5.034 8.732 1.00 37.13 125 SER A N 1
ATOM 1005 C CA . SER A 1 125 ? 19.987 -4.771 10.150 1.00 37.46 125 SER A CA 1
ATOM 1006 C C . SER A 1 125 ? 21.350 -4.684 10.885 1.00 43.91 125 SER A C 1
ATOM 1007 O O . SER A 1 125 ? 22.335 -5.197 10.377 1.00 43.25 125 SER A O 1
ATOM 1010 N N . GLN A 1 126 ? 21.409 -4.050 12.075 1.00 44.67 126 GLN A N 1
ATOM 1011 C CA . GLN A 1 126 ? 22.652 -3.977 12.864 1.00 46.32 126 GLN A CA 1
ATOM 1012 C C . GLN A 1 126 ? 22.992 -5.361 13.437 1.00 48.47 126 GLN A C 1
ATOM 1013 O O . GLN A 1 126 ? 24.166 -5.694 13.621 1.00 48.05 126 GLN A O 1
ATOM 1019 N N . ALA A 1 127 ? 21.944 -6.174 13.670 1.00 45.80 127 ALA A N 1
ATOM 1020 C CA . ALA A 1 127 ? 22.018 -7.535 14.201 1.00 45.27 127 ALA A CA 1
ATOM 1021 C C . ALA A 1 127 ? 22.607 -8.482 13.162 1.00 49.96 127 ALA A C 1
ATOM 1022 O O . ALA A 1 127 ? 22.467 -8.261 11.959 1.00 49.64 127 ALA A O 1
ATOM 1024 N N . GLU A 1 128 ? 23.240 -9.548 13.642 1.00 47.69 128 GLU A N 1
ATOM 1025 C CA . GLU A 1 128 ? 23.874 -10.574 12.822 1.00 46.51 128 GLU A CA 1
ATOM 1026 C C . GLU A 1 128 ? 22.850 -11.545 12.210 1.00 46.54 128 GLU A C 1
ATOM 1027 O O . GLU A 1 128 ? 21.795 -11.781 12.800 1.00 44.05 128 GLU A O 1
ATOM 1033 N N . ASN A 1 129 ? 23.169 -12.103 11.014 1.00 40.83 129 ASN A N 1
ATOM 1034 C CA . ASN A 1 129 ? 22.407 -13.153 10.332 1.00 41.50 129 ASN A CA 1
ATOM 1035 C C . ASN A 1 129 ? 20.927 -12.798 10.007 1.00 44.43 129 ASN A C 1
ATOM 1036 O O . ASN A 1 129 ? 20.084 -13.698 9.923 1.00 45.40 129 ASN A O 1
ATOM 1041 N N . MET A 1 130 ? 20.634 -11.500 9.790 1.00 38.01 130 MET A N 1
ATOM 1042 C CA . MET A 1 130 ? 19.307 -10.997 9.428 1.00 38.15 130 MET A CA 1
ATOM 1043 C C . MET A 1 130 ? 19.176 -10.802 7.913 1.00 37.48 130 MET A C 1
ATOM 1044 O O . MET A 1 130 ? 20.175 -10.464 7.276 1.00 33.50 130 MET A O 1
ATOM 1049 N N . PRO A 1 131 ? 17.974 -10.948 7.305 1.00 34.47 131 PRO A N 1
ATOM 1050 C CA . PRO A 1 131 ? 17.866 -10.741 5.844 1.00 33.16 131 PRO A CA 1
ATOM 1051 C C . PRO A 1 131 ? 18.208 -9.334 5.328 1.00 33.24 131 PRO A C 1
ATOM 1052 O O . PRO A 1 131 ? 18.088 -8.352 6.053 1.00 35.18 131 PRO A O 1
ATOM 1056 N N . VAL A 1 132 ? 18.619 -9.249 4.068 1.00 28.40 132 VAL A N 1
ATOM 1057 C CA . VAL A 1 132 ? 18.831 -7.973 3.377 1.00 27.24 132 VAL A CA 1
ATOM 1058 C C . VAL A 1 132 ? 17.390 -7.577 2.955 1.00 31.79 132 VAL A C 1
ATOM 1059 O O . VAL A 1 132 ? 16.634 -8.437 2.529 1.00 32.57 132 VAL A O 1
ATOM 1063 N N . PHE A 1 133 ? 17.019 -6.298 3.092 1.00 27.96 133 PHE A N 1
ATOM 1064 C CA . PHE A 1 133 ? 15.673 -5.819 2.848 1.00 27.71 133 PHE A CA 1
ATOM 1065 C C . PHE A 1 133 ? 15.656 -4.403 2.288 1.00 30.95 133 PHE A C 1
ATOM 1066 O O . PHE A 1 133 ? 16.696 -3.739 2.223 1.00 29.50 133 PHE A O 1
ATOM 1074 N N . LEU A 1 134 ? 14.450 -3.941 1.901 1.00 28.91 134 LEU A N 1
ATOM 1075 C CA . LEU A 1 134 ? 14.283 -2.575 1.431 1.00 29.76 134 LEU A CA 1
ATOM 1076 C C . LEU A 1 134 ? 13.839 -1.706 2.617 1.00 35.15 134 LEU A C 1
ATOM 1077 O O . LEU A 1 134 ? 12.806 -1.975 3.215 1.00 33.83 134 LEU A O 1
ATOM 1082 N N . GLY A 1 135 ? 14.643 -0.702 2.962 1.00 34.62 135 GLY A N 1
ATOM 1083 C CA . GLY A 1 135 ? 14.369 0.195 4.081 1.00 36.29 135 GLY A CA 1
ATOM 1084 C C . GLY A 1 135 ? 13.943 1.569 3.618 1.00 41.93 135 GLY A C 1
ATOM 1085 O O . GLY A 1 135 ? 14.592 2.126 2.739 1.00 40.24 135 GLY A O 1
ATOM 1086 N N . GLY A 1 136 ? 12.911 2.137 4.267 1.00 40.76 136 GLY A N 1
ATOM 1087 C CA . GLY A 1 136 ? 12.336 3.439 3.923 1.00 41.73 136 GLY A CA 1
ATOM 1088 C C . GLY A 1 136 ? 13.092 4.690 4.322 1.00 50.93 136 GLY A C 1
ATOM 1089 O O . GLY A 1 136 ? 12.519 5.781 4.314 1.00 49.54 136 GLY A O 1
ATOM 1090 N N . THR A 1 137 ? 14.397 4.559 4.628 1.00 53.04 137 THR A N 1
ATOM 1091 C CA . THR A 1 137 ? 15.254 5.679 5.018 1.00 54.55 137 THR A CA 1
ATOM 1092 C C . THR A 1 137 ? 16.718 5.329 4.836 1.00 61.07 137 THR A C 1
ATOM 1093 O O . THR A 1 137 ? 17.086 4.163 5.003 1.00 59.82 137 THR A O 1
ATOM 1097 N N . LYS A 1 138 ? 17.558 6.348 4.523 1.00 60.47 138 LYS A N 1
ATOM 1098 C CA . LYS A 1 138 ? 19.021 6.210 4.458 1.00 60.65 138 LYS A CA 1
ATOM 1099 C C . LYS A 1 138 ? 19.595 6.572 5.851 1.00 67.73 138 LYS A C 1
ATOM 1100 O O . LYS A 1 138 ? 20.807 6.480 6.069 1.00 68.38 138 LYS A O 1
ATOM 1106 N N . GLY A 1 139 ? 18.696 6.971 6.763 1.00 64.85 139 GLY A N 1
ATOM 1107 C CA . GLY A 1 139 ? 18.995 7.317 8.149 1.00 64.32 139 GLY A CA 1
ATOM 1108 C C . GLY A 1 139 ? 18.550 6.227 9.102 1.00 67.55 139 GLY A C 1
ATOM 1109 O O . GLY A 1 139 ? 18.427 5.065 8.701 1.00 67.73 139 GLY A O 1
ATOM 1110 N N . GLY A 1 140 ? 18.304 6.605 10.359 1.00 63.02 140 GLY A N 1
ATOM 1111 C CA . GLY A 1 140 ? 17.878 5.692 11.423 1.00 61.57 140 GLY A CA 1
ATOM 1112 C C . GLY A 1 140 ? 18.944 4.695 11.849 1.00 60.54 140 GLY A C 1
ATOM 1113 O O . GLY A 1 140 ? 20.131 4.896 11.563 1.00 59.34 140 GLY A O 1
ATOM 1114 N N . GLN A 1 141 ? 18.513 3.596 12.511 1.00 53.73 141 GLN A N 1
ATOM 1115 C CA . GLN A 1 141 ? 19.381 2.528 13.021 1.00 51.46 141 GLN A CA 1
ATOM 1116 C C . GLN A 1 141 ? 19.852 1.527 11.964 1.00 49.04 141 GLN A C 1
ATOM 1117 O O . GLN A 1 141 ? 20.949 1.003 12.098 1.00 48.79 141 GLN A O 1
ATOM 1123 N N . ASP A 1 142 ? 19.053 1.253 10.933 1.00 41.37 142 ASP A N 1
ATOM 1124 C CA . ASP A 1 142 ? 19.447 0.290 9.893 1.00 39.92 142 ASP A CA 1
ATOM 1125 C C . ASP A 1 142 ? 20.652 0.767 9.053 1.00 39.72 142 ASP A C 1
ATOM 1126 O O . ASP A 1 142 ? 20.937 1.965 9.001 1.00 38.40 142 ASP A O 1
ATOM 1131 N N . ILE A 1 143 ? 21.353 -0.170 8.414 1.00 35.93 143 ILE A N 1
ATOM 1132 C CA . ILE A 1 143 ? 22.537 0.147 7.612 1.00 35.22 143 ILE A CA 1
ATOM 1133 C C . ILE A 1 143 ? 22.202 0.188 6.108 1.00 36.36 143 ILE A C 1
ATOM 1134 O O . ILE A 1 143 ? 21.641 -0.772 5.574 1.00 35.41 143 ILE A O 1
ATOM 1139 N N . THR A 1 144 ? 22.548 1.310 5.447 1.00 30.45 144 THR A N 1
ATOM 1140 C CA . THR A 1 144 ? 22.279 1.563 4.012 1.00 30.32 144 THR A CA 1
ATOM 1141 C C . THR A 1 144 ? 23.570 1.918 3.246 1.00 34.00 144 THR A C 1
ATOM 1142 O O . THR A 1 144 ? 23.512 2.117 2.030 1.00 34.95 144 THR A O 1
ATOM 1146 N N . ASP A 1 145 ? 24.736 1.974 3.943 1.00 30.99 145 ASP A N 1
ATOM 1147 C CA . ASP A 1 145 ? 26.022 2.331 3.340 1.00 32.70 145 ASP A CA 1
ATOM 1148 C C . ASP A 1 145 ? 26.871 1.095 3.161 1.00 33.71 145 ASP A C 1
ATOM 1149 O O . ASP A 1 145 ? 26.986 0.302 4.100 1.00 31.45 145 ASP A O 1
ATOM 1154 N N . PHE A 1 146 ? 27.497 0.959 1.972 1.00 28.66 146 PHE A N 1
ATOM 1155 C CA . PHE A 1 146 ? 28.322 -0.193 1.633 1.00 26.99 146 PHE A CA 1
ATOM 1156 C C . PHE A 1 146 ? 29.645 0.205 0.965 1.00 32.84 146 PHE A C 1
ATOM 1157 O O . PHE A 1 146 ? 29.815 1.319 0.480 1.00 33.19 146 PHE A O 1
ATOM 1165 N N . THR A 1 147 ? 30.569 -0.738 0.922 1.00 30.20 147 THR A N 1
ATOM 1166 C CA . THR A 1 147 ? 31.787 -0.662 0.132 1.00 30.03 147 THR A CA 1
ATOM 1167 C C . THR A 1 147 ? 31.667 -1.790 -0.876 1.00 32.05 147 THR A C 1
ATOM 1168 O O . THR A 1 147 ? 31.005 -2.800 -0.620 1.00 31.78 147 THR A O 1
ATOM 1172 N N . MET A 1 148 ? 32.232 -1.586 -2.034 1.00 28.27 148 MET A N 1
ATOM 1173 C CA . MET A 1 148 ? 32.205 -2.517 -3.137 1.00 27.63 148 MET A CA 1
ATOM 1174 C C . MET A 1 148 ? 33.606 -2.992 -3.462 1.00 33.34 148 MET A C 1
ATOM 1175 O O . MET A 1 148 ? 34.532 -2.204 -3.584 1.00 35.60 148 MET A O 1
ATOM 1180 N N . GLN A 1 149 ? 33.765 -4.275 -3.594 1.00 30.36 149 GLN A N 1
ATOM 1181 C CA . GLN A 1 149 ? 35.045 -4.815 -4.020 1.00 30.25 149 GLN A CA 1
ATOM 1182 C C . GLN A 1 149 ? 34.813 -5.423 -5.404 1.00 35.47 149 GLN A C 1
ATOM 1183 O O . GLN A 1 149 ? 33.951 -6.284 -5.563 1.00 36.89 149 GLN A O 1
ATOM 1189 N N . PHE A 1 150 ? 35.522 -4.931 -6.409 1.00 30.58 150 PHE A N 1
ATOM 1190 C CA . PHE A 1 150 ? 35.385 -5.482 -7.756 1.00 29.35 150 PHE A CA 1
ATOM 1191 C C . PHE A 1 150 ? 36.156 -6.801 -7.840 1.00 32.49 150 PHE A C 1
ATOM 1192 O O . PHE A 1 150 ? 37.167 -6.985 -7.149 1.00 29.46 150 PHE A O 1
ATOM 1200 N N . VAL A 1 151 ? 35.614 -7.740 -8.608 1.00 29.54 151 VAL A N 1
ATOM 1201 C CA . VAL A 1 151 ? 36.189 -9.066 -8.765 1.00 31.95 151 VAL A CA 1
ATOM 1202 C C . VAL A 1 151 ? 36.867 -9.097 -10.110 1.00 40.37 151 VAL A C 1
ATOM 1203 O O . VAL A 1 151 ? 36.253 -8.705 -11.101 1.00 43.82 151 VAL A O 1
ATOM 1207 N N . SER A 1 152 ? 38.115 -9.586 -10.140 1.00 36.31 152 SER A N 1
ATOM 1208 C CA . SER A 1 152 ? 38.941 -9.765 -11.347 1.00 36.89 152 SER A CA 1
ATOM 1209 C C . SER A 1 152 ? 38.116 -10.368 -12.480 1.00 41.22 152 SER A C 1
ATOM 1210 O O . SER A 1 152 ? 37.312 -11.287 -12.249 1.00 38.12 152 SER A O 1
ATOM 1213 N N . SER A 1 153 ? 38.313 -9.844 -13.696 1.00 39.49 153 SER A N 1
ATOM 1214 C CA . SER A 1 153 ? 37.581 -10.296 -14.895 1.00 41.93 153 SER A CA 1
ATOM 1215 C C . SER A 1 153 ? 38.238 -9.745 -16.193 1.00 48.74 153 SER A C 1
ATOM 1216 O O . SER A 1 153 ? 37.829 -10.173 -17.302 1.00 49.72 153 SER A O 1
ATOM 1220 N N . ALA B 1 1 ? 54.809 -0.459 14.544 1.00 59.89 1 ALA B N 1
ATOM 1221 C CA . ALA B 1 1 ? 55.701 0.333 13.696 1.00 58.69 1 ALA B CA 1
ATOM 1222 C C . ALA B 1 1 ? 54.891 1.302 12.797 1.00 58.65 1 ALA B C 1
ATOM 1223 O O . ALA B 1 1 ? 53.840 0.900 12.274 1.00 59.63 1 ALA B O 1
ATOM 1225 N N . PRO B 1 2 ? 55.314 2.589 12.627 1.00 48.25 2 PRO B N 1
ATOM 1226 C CA . PRO B 1 2 ? 54.527 3.491 11.770 1.00 44.83 2 PRO B CA 1
ATOM 1227 C C . PRO B 1 2 ? 54.778 3.187 10.295 1.00 38.33 2 PRO B C 1
ATOM 1228 O O . PRO B 1 2 ? 55.751 2.493 9.978 1.00 37.46 2 PRO B O 1
ATOM 1232 N N . VAL B 1 3 ? 53.907 3.682 9.405 1.00 31.04 3 VAL B N 1
ATOM 1233 C CA . VAL B 1 3 ? 54.063 3.511 7.953 1.00 29.14 3 VAL B CA 1
ATOM 1234 C C . VAL B 1 3 ? 55.431 4.060 7.441 1.00 31.26 3 VAL B C 1
ATOM 1235 O O . VAL B 1 3 ? 55.868 5.113 7.894 1.00 31.31 3 VAL B O 1
ATOM 1239 N N . ARG B 1 4 ? 56.087 3.350 6.509 1.00 29.39 4 ARG B N 1
ATOM 1240 C CA . ARG B 1 4 ? 57.340 3.828 5.899 1.00 28.73 4 ARG B CA 1
ATOM 1241 C C . ARG B 1 4 ? 57.107 4.102 4.410 1.00 29.44 4 ARG B C 1
ATOM 1242 O O . ARG B 1 4 ? 56.258 3.461 3.779 1.00 29.41 4 ARG B O 1
ATOM 1250 N N . SER B 1 5 ? 57.822 5.091 3.886 1.00 25.96 5 SER B N 1
ATOM 1251 C CA . SER B 1 5 ? 57.751 5.538 2.503 1.00 24.64 5 SER B CA 1
ATOM 1252 C C . SER B 1 5 ? 59.159 5.840 1.984 1.00 30.33 5 SER B C 1
ATOM 1253 O O . SER B 1 5 ? 60.081 6.128 2.750 1.00 29.24 5 SER B O 1
ATOM 1256 N N . LEU B 1 6 ? 59.298 5.759 0.674 1.00 28.56 6 LEU B N 1
ATOM 1257 C CA . LEU B 1 6 ? 60.486 6.094 -0.059 1.00 29.43 6 LEU B CA 1
ATOM 1258 C C . LEU B 1 6 ? 60.067 7.025 -1.206 1.00 31.93 6 LEU B C 1
ATOM 1259 O O . LEU B 1 6 ? 58.916 6.945 -1.696 1.00 30.09 6 LEU B O 1
ATOM 1264 N N . ASN B 1 7 ? 60.989 7.924 -1.611 1.00 30.86 7 ASN B N 1
ATOM 1265 C CA . ASN B 1 7 ? 60.791 8.863 -2.722 1.00 32.14 7 ASN B CA 1
ATOM 1266 C C . ASN B 1 7 ? 61.296 8.238 -4.009 1.00 35.01 7 ASN B C 1
ATOM 1267 O O . ASN B 1 7 ? 62.364 7.614 -4.015 1.00 31.96 7 ASN B O 1
ATOM 1272 N N . CYS B 1 8 ? 60.522 8.380 -5.091 1.00 32.42 8 CYS B N 1
ATOM 1273 C CA . CYS B 1 8 ? 60.895 7.788 -6.379 1.00 32.34 8 CYS B CA 1
ATOM 1274 C C . CYS B 1 8 ? 60.214 8.511 -7.542 1.00 35.07 8 CYS B C 1
ATOM 1275 O O . CYS B 1 8 ? 59.280 9.290 -7.349 1.00 32.12 8 CYS B O 1
ATOM 1278 N N . THR B 1 9 ? 60.693 8.225 -8.752 1.00 33.69 9 THR B N 1
ATOM 1279 C CA . THR B 1 9 ? 60.118 8.716 -10.010 1.00 33.90 9 THR B CA 1
ATOM 1280 C C . THR B 1 9 ? 59.834 7.481 -10.836 1.00 39.46 9 THR B C 1
ATOM 1281 O O . THR B 1 9 ? 60.482 6.441 -10.647 1.00 40.25 9 THR B O 1
ATOM 1285 N N . LEU B 1 10 ? 58.812 7.556 -11.671 1.00 36.37 10 LEU B N 1
ATOM 1286 C CA . LEU B 1 10 ? 58.435 6.466 -12.549 1.00 36.03 10 LEU B CA 1
ATOM 1287 C C . LEU B 1 10 ? 58.703 6.893 -13.935 1.00 42.40 10 LEU B C 1
ATOM 1288 O O . LEU B 1 10 ? 58.574 8.076 -14.261 1.00 42.45 10 LEU B O 1
ATOM 1293 N N . ARG B 1 11 ? 59.066 5.932 -14.772 1.00 40.41 11 ARG B N 1
ATOM 1294 C CA . ARG B 1 11 ? 59.308 6.171 -16.174 1.00 40.40 11 ARG B CA 1
ATOM 1295 C C . ARG B 1 11 ? 58.753 4.947 -16.867 1.00 45.38 11 ARG B C 1
ATOM 1296 O O . ARG B 1 11 ? 59.107 3.819 -16.491 1.00 43.37 11 ARG B O 1
ATOM 1304 N N . ASP B 1 12 ? 57.878 5.146 -17.863 1.00 43.73 12 ASP B N 1
ATOM 1305 C CA . ASP B 1 12 ? 57.306 3.991 -18.549 1.00 44.54 12 ASP B CA 1
ATOM 1306 C C . ASP B 1 12 ? 58.349 3.280 -19.429 1.00 49.18 12 ASP B C 1
ATOM 1307 O O . ASP B 1 12 ? 59.459 3.803 -19.627 1.00 49.50 12 ASP B O 1
ATOM 1312 N N . SER B 1 13 ? 58.015 2.072 -19.915 1.00 46.24 13 SER B N 1
ATOM 1313 C CA . SER B 1 13 ? 58.920 1.265 -20.745 1.00 46.98 13 SER B CA 1
ATOM 1314 C C . SER B 1 13 ? 59.343 1.955 -22.062 1.00 52.49 13 SER B C 1
ATOM 1315 O O . SER B 1 13 ? 60.319 1.523 -22.688 1.00 53.86 13 SER B O 1
ATOM 1318 N N . GLN B 1 14 ? 58.621 3.027 -22.481 1.00 48.86 14 GLN B N 1
ATOM 1319 C CA . GLN B 1 14 ? 58.960 3.808 -23.681 1.00 49.01 14 GLN B CA 1
ATOM 1320 C C . GLN B 1 14 ? 59.726 5.116 -23.340 1.00 52.55 14 GLN B C 1
ATOM 1321 O O . GLN B 1 14 ? 59.934 5.969 -24.214 1.00 54.68 14 GLN B O 1
ATOM 1327 N N . GLN B 1 15 ? 60.185 5.224 -22.084 1.00 46.79 15 GLN B N 1
ATOM 1328 C CA . GLN B 1 15 ? 60.993 6.306 -21.508 1.00 46.48 15 GLN B CA 1
ATOM 1329 C C . GLN B 1 15 ? 60.205 7.622 -21.239 1.00 49.04 15 GLN B C 1
ATOM 1330 O O . GLN B 1 15 ? 60.822 8.677 -21.058 1.00 48.81 15 GLN B O 1
ATOM 1336 N N . LYS B 1 16 ? 58.856 7.548 -21.126 1.00 45.69 16 LYS B N 1
ATOM 1337 C CA . LYS B 1 16 ? 58.056 8.731 -20.805 1.00 43.54 16 LYS B CA 1
ATOM 1338 C C . LYS B 1 16 ? 58.079 8.984 -19.307 1.00 46.41 16 LYS B C 1
ATOM 1339 O O . LYS B 1 16 ? 57.851 8.062 -18.514 1.00 47.21 16 LYS B O 1
ATOM 1345 N N . SER B 1 17 ? 58.344 10.242 -18.921 1.00 41.34 17 SER B N 1
ATOM 1346 C CA . SER B 1 17 ? 58.321 10.682 -17.515 1.00 39.71 17 SER B CA 1
ATOM 1347 C C . SER B 1 17 ? 56.896 11.167 -17.185 1.00 42.12 17 SER B C 1
ATOM 1348 O O . SER B 1 17 ? 56.081 11.370 -18.086 1.00 42.41 17 SER B O 1
ATOM 1351 N N . LEU B 1 18 ? 56.595 11.350 -15.907 1.00 36.66 18 LEU B N 1
ATOM 1352 C CA . LEU B 1 18 ? 55.257 11.761 -15.472 1.00 35.55 18 LEU B CA 1
ATOM 1353 C C . LEU B 1 18 ? 55.267 13.163 -14.897 1.00 40.32 18 LEU B C 1
ATOM 1354 O O . LEU B 1 18 ? 56.106 13.482 -14.052 1.00 40.37 18 LEU B O 1
ATOM 1359 N N . VAL B 1 19 ? 54.384 14.024 -15.409 1.00 37.78 19 VAL B N 1
ATOM 1360 C CA . VAL B 1 19 ? 54.285 15.436 -15.013 1.00 38.20 19 VAL B CA 1
ATOM 1361 C C . VAL B 1 19 ? 52.845 15.811 -14.674 1.00 44.86 19 VAL B C 1
ATOM 1362 O O . VAL B 1 19 ? 51.916 15.121 -15.105 1.00 44.32 19 VAL B O 1
ATOM 1366 N N . MET B 1 20 ? 52.652 16.917 -13.929 1.00 43.57 20 MET B N 1
ATOM 1367 C CA . MET B 1 20 ? 51.308 17.400 -13.603 1.00 45.44 20 MET B CA 1
ATOM 1368 C C . MET B 1 20 ? 50.679 17.955 -14.874 1.00 52.33 20 MET B C 1
ATOM 1369 O O . MET B 1 20 ? 51.342 18.672 -15.618 1.00 53.91 20 MET B O 1
ATOM 1374 N N . SER B 1 21 ? 49.386 17.654 -15.074 1.00 50.40 21 SER B N 1
ATOM 1375 C CA . SER B 1 21 ? 48.542 18.179 -16.143 1.00 51.25 21 SER B CA 1
ATOM 1376 C C . SER B 1 21 ? 47.423 18.882 -15.369 1.00 58.09 21 SER B C 1
ATOM 1377 O O . SER B 1 21 ? 46.434 18.255 -14.979 1.00 59.84 21 SER B O 1
ATOM 1380 N N . GLY B 1 22 ? 47.643 20.146 -15.044 1.00 54.76 22 GLY B N 1
ATOM 1381 C CA . GLY B 1 22 ? 46.697 20.903 -14.233 1.00 54.81 22 GLY B CA 1
ATOM 1382 C C . GLY B 1 22 ? 46.797 20.560 -12.752 1.00 58.87 22 GLY B C 1
ATOM 1383 O O . GLY B 1 22 ? 47.867 20.155 -12.287 1.00 56.65 22 GLY B O 1
ATOM 1384 N N . PRO B 1 23 ? 45.682 20.682 -11.989 1.00 55.92 23 PRO B N 1
ATOM 1385 C CA . PRO B 1 23 ? 45.752 20.453 -10.530 1.00 54.88 23 PRO B CA 1
ATOM 1386 C C . PRO B 1 23 ? 45.486 19.029 -10.027 1.00 54.85 23 PRO B C 1
ATOM 1387 O O . PRO B 1 23 ? 45.973 18.660 -8.949 1.00 53.33 23 PRO B O 1
ATOM 1391 N N . TYR B 1 24 ? 44.722 18.236 -10.785 1.00 49.33 24 TYR B N 1
ATOM 1392 C CA . TYR B 1 24 ? 44.366 16.881 -10.377 1.00 48.57 24 TYR B CA 1
ATOM 1393 C C . TYR B 1 24 ? 44.669 15.813 -11.419 1.00 49.16 24 TYR B C 1
ATOM 1394 O O . TYR B 1 24 ? 44.082 14.741 -11.376 1.00 46.66 24 TYR B O 1
ATOM 1403 N N . GLU B 1 25 ? 45.600 16.052 -12.322 1.00 46.64 25 GLU B N 1
ATOM 1404 C CA . GLU B 1 25 ? 45.892 14.995 -13.290 1.00 46.54 25 GLU B CA 1
ATOM 1405 C C . GLU B 1 25 ? 47.355 14.892 -13.598 1.00 46.65 25 GLU B C 1
ATOM 1406 O O . GLU B 1 25 ? 48.095 15.849 -13.395 1.00 45.40 25 GLU B O 1
ATOM 1412 N N . LEU B 1 26 ? 47.761 13.728 -14.114 1.00 41.98 26 LEU B N 1
ATOM 1413 C CA . LEU B 1 26 ? 49.129 13.490 -14.556 1.00 40.37 26 LEU B CA 1
ATOM 1414 C C . LEU B 1 26 ? 49.136 13.179 -16.042 1.00 44.72 26 LEU B C 1
ATOM 1415 O O . LEU B 1 26 ? 48.183 12.593 -16.556 1.00 43.01 26 LEU B O 1
ATOM 1420 N N . LYS B 1 27 ? 50.212 13.567 -16.736 1.00 41.42 27 LYS B N 1
ATOM 1421 C CA . LYS B 1 27 ? 50.392 13.236 -18.142 1.00 41.74 27 LYS B CA 1
ATOM 1422 C C . LYS B 1 27 ? 51.794 12.621 -18.327 1.00 45.16 27 LYS B C 1
ATOM 1423 O O . LYS B 1 27 ? 52.660 12.812 -17.463 1.00 44.26 27 LYS B O 1
ATOM 1429 N N . ALA B 1 28 ? 51.972 11.783 -19.368 1.00 42.91 28 ALA B N 1
ATOM 1430 C CA . ALA B 1 28 ? 53.269 11.154 -19.627 1.00 42.87 28 ALA B CA 1
ATOM 1431 C C . ALA B 1 28 ? 53.908 11.864 -20.800 1.00 49.92 28 ALA B C 1
ATOM 1432 O O . ALA B 1 28 ? 53.281 12.051 -21.854 1.00 49.61 28 ALA B O 1
ATOM 1434 N N . LEU B 1 29 ? 55.147 12.318 -20.584 1.00 47.81 29 LEU B N 1
ATOM 1435 C CA . LEU B 1 29 ? 55.876 13.152 -21.518 1.00 48.62 29 LEU B CA 1
ATOM 1436 C C . LEU B 1 29 ? 57.357 12.819 -21.573 1.00 47.40 29 LEU B C 1
ATOM 1437 O O . LEU B 1 29 ? 57.932 12.470 -20.553 1.00 44.37 29 LEU B O 1
ATOM 1442 N N . HIS B 1 30 ? 57.981 12.982 -22.755 1.00 46.32 30 HIS B N 1
ATOM 1443 C CA . HIS B 1 30 ? 59.426 12.819 -22.892 1.00 46.99 30 HIS B CA 1
ATOM 1444 C C . HIS B 1 30 ? 60.057 14.104 -22.460 1.00 56.28 30 HIS B C 1
ATOM 1445 O O . HIS B 1 30 ? 59.743 15.176 -22.988 1.00 57.74 30 HIS B O 1
ATOM 1452 N N . LEU B 1 31 ? 60.919 14.000 -21.476 1.00 55.69 31 LEU B N 1
ATOM 1453 C CA . LEU B 1 31 ? 61.658 15.142 -20.980 1.00 56.62 31 LEU B CA 1
ATOM 1454 C C . LEU B 1 31 ? 63.121 14.836 -21.254 1.00 67.53 31 LEU B C 1
ATOM 1455 O O . LEU B 1 31 ? 63.529 13.671 -21.202 1.00 68.19 31 LEU B O 1
ATOM 1460 N N . GLN B 1 32 ? 63.939 15.864 -21.475 1.00 67.93 32 GLN B N 1
ATOM 1461 C CA . GLN B 1 32 ? 65.361 15.633 -21.699 1.00 68.67 32 GLN B CA 1
ATOM 1462 C C . GLN B 1 32 ? 66.163 16.726 -21.027 1.00 74.34 32 GLN B C 1
ATOM 1463 O O . GLN B 1 32 ? 65.729 17.882 -21.007 1.00 73.72 32 GLN B O 1
ATOM 1469 N N . GLY B 1 33 ? 67.308 16.333 -20.462 1.00 72.62 33 GLY B N 1
ATOM 1470 C CA . GLY B 1 33 ? 68.250 17.208 -19.775 1.00 72.21 33 GLY B CA 1
ATOM 1471 C C . GLY B 1 33 ? 67.669 17.900 -18.562 1.00 76.38 33 GLY B C 1
ATOM 1472 O O . GLY B 1 33 ? 67.211 17.241 -17.626 1.00 75.26 33 GLY B O 1
ATOM 1473 N N . GLN B 1 34 ? 67.673 19.246 -18.599 1.00 73.80 34 GLN B N 1
ATOM 1474 C CA . GLN B 1 34 ? 67.198 20.164 -17.553 1.00 73.90 34 GLN B CA 1
ATOM 1475 C C . GLN B 1 34 ? 65.688 20.058 -17.317 1.00 76.71 34 GLN B C 1
ATOM 1476 O O . GLN B 1 34 ? 65.218 20.399 -16.229 1.00 76.77 34 GLN B O 1
ATOM 1482 N N . ASP B 1 35 ? 64.932 19.577 -18.324 1.00 71.66 35 ASP B N 1
ATOM 1483 C CA . ASP B 1 35 ? 63.481 19.405 -18.228 1.00 70.86 35 ASP B CA 1
ATOM 1484 C C . ASP B 1 35 ? 63.062 18.313 -17.230 1.00 70.81 35 ASP B C 1
ATOM 1485 O O . ASP B 1 35 ? 61.879 18.240 -16.908 1.00 70.33 35 ASP B O 1
ATOM 1490 N N . MET B 1 36 ? 64.031 17.504 -16.710 1.00 64.58 36 MET B N 1
ATOM 1491 C CA . MET B 1 36 ? 63.780 16.425 -15.749 1.00 63.10 36 MET B CA 1
ATOM 1492 C C . MET B 1 36 ? 63.172 16.897 -14.428 1.00 62.65 36 MET B C 1
ATOM 1493 O O . MET B 1 36 ? 62.437 16.135 -13.817 1.00 60.83 36 MET B O 1
ATOM 1498 N N . GLU B 1 37 ? 63.469 18.139 -13.991 1.00 56.88 37 GLU B N 1
ATOM 1499 C CA . GLU B 1 37 ? 62.960 18.696 -12.722 1.00 55.85 37 GLU B CA 1
ATOM 1500 C C . GLU B 1 37 ? 61.427 18.924 -12.706 1.00 56.41 37 GLU B C 1
ATOM 1501 O O . GLU B 1 37 ? 60.840 19.139 -11.638 1.00 56.77 37 GLU B O 1
ATOM 1507 N N . GLN B 1 38 ? 60.792 18.854 -13.889 1.00 48.45 38 GLN B N 1
ATOM 1508 C CA . GLN B 1 38 ? 59.347 19.017 -14.072 1.00 45.72 38 GLN B CA 1
ATOM 1509 C C . GLN B 1 38 ? 58.637 17.724 -13.705 1.00 45.71 38 GLN B C 1
ATOM 1510 O O . GLN B 1 38 ? 57.443 17.755 -13.409 1.00 45.10 38 GLN B O 1
ATOM 1516 N N . GLN B 1 39 ? 59.366 16.583 -13.707 1.00 41.97 39 GLN B N 1
ATOM 1517 C CA . GLN B 1 39 ? 58.776 15.287 -13.368 1.00 39.66 39 GLN B CA 1
ATOM 1518 C C . GLN B 1 39 ? 58.325 15.217 -11.919 1.00 38.56 39 GLN B C 1
ATOM 1519 O O . GLN B 1 39 ? 58.946 15.803 -11.017 1.00 36.42 39 GLN B O 1
ATOM 1525 N N . VAL B 1 40 ? 57.282 14.464 -11.706 1.00 31.83 40 VAL B N 1
ATOM 1526 C CA . VAL B 1 40 ? 56.720 14.275 -10.394 1.00 32.70 40 VAL B CA 1
ATOM 1527 C C . VAL B 1 40 ? 57.594 13.321 -9.565 1.00 35.45 40 VAL B C 1
ATOM 1528 O O . VAL B 1 40 ? 58.128 12.331 -10.082 1.00 34.50 40 VAL B O 1
ATOM 1532 N N . VAL B 1 41 ? 57.762 13.662 -8.282 1.00 32.18 41 VAL B N 1
ATOM 1533 C CA . VAL B 1 41 ? 58.434 12.794 -7.343 1.00 30.96 41 VAL B CA 1
ATOM 1534 C C . VAL B 1 41 ? 57.351 12.217 -6.465 1.00 35.11 41 VAL B C 1
ATOM 1535 O O . VAL B 1 41 ? 56.629 12.954 -5.788 1.00 37.28 41 VAL B O 1
ATOM 1539 N N . PHE B 1 42 ? 57.207 10.898 -6.512 1.00 30.97 42 PHE B N 1
ATOM 1540 C CA . PHE B 1 42 ? 56.246 10.174 -5.703 1.00 29.75 42 PHE B CA 1
ATOM 1541 C C . PHE B 1 42 ? 56.801 9.772 -4.341 1.00 32.53 42 PHE B C 1
ATOM 1542 O O . PHE B 1 42 ? 57.958 9.386 -4.205 1.00 32.19 42 PHE B O 1
ATOM 1550 N N . SER B 1 43 ? 55.928 9.815 -3.363 1.00 27.99 43 SER B N 1
ATOM 1551 C CA . SER B 1 43 ? 56.118 9.308 -2.030 1.00 27.62 43 SER B CA 1
ATOM 1552 C C . SER B 1 43 ? 55.385 7.941 -2.109 1.00 29.88 43 SER B C 1
ATOM 1553 O O . SER B 1 43 ? 54.160 7.895 -2.288 1.00 29.19 43 SER B O 1
ATOM 1556 N N . MET B 1 44 ? 56.155 6.848 -2.151 1.00 26.37 44 MET B N 1
ATOM 1557 C CA . MET B 1 44 ? 55.614 5.493 -2.224 1.00 26.95 44 MET B CA 1
ATOM 1558 C C . MET B 1 44 ? 55.591 4.876 -0.833 1.00 28.20 44 MET B C 1
ATOM 1559 O O . MET B 1 44 ? 56.641 4.581 -0.285 1.00 27.92 44 MET B O 1
ATOM 1564 N N . SER B 1 45 ? 54.403 4.649 -0.288 1.00 25.10 45 SER B N 1
ATOM 1565 C CA . SER B 1 45 ? 54.242 4.064 1.048 1.00 25.20 45 SER B CA 1
ATOM 1566 C C . SER B 1 45 ? 53.902 2.581 0.931 1.00 30.01 45 SER B C 1
ATOM 1567 O O . SER B 1 45 ? 53.205 2.178 -0.002 1.00 29.14 45 SER B O 1
ATOM 1570 N N . PHE B 1 46 ? 54.375 1.793 1.886 1.00 26.68 46 PHE B N 1
ATOM 1571 C CA . PHE B 1 46 ? 54.146 0.346 1.975 1.00 25.83 46 PHE B CA 1
ATOM 1572 C C . PHE B 1 46 ? 52.984 0.139 2.901 1.00 28.86 46 PHE B C 1
ATOM 1573 O O . PHE B 1 46 ? 53.096 0.295 4.112 1.00 27.95 46 PHE B O 1
ATOM 1581 N N . VAL B 1 47 ? 51.841 -0.158 2.310 1.00 27.18 47 VAL B N 1
ATOM 1582 C CA . VAL B 1 47 ? 50.571 -0.235 3.045 1.00 25.76 47 VAL B CA 1
ATOM 1583 C C . VAL B 1 47 ? 50.057 -1.651 3.244 1.00 30.68 47 VAL B C 1
ATOM 1584 O O . VAL B 1 47 ? 50.630 -2.607 2.739 1.00 28.96 47 VAL B O 1
ATOM 1588 N N . GLN B 1 48 ? 48.942 -1.773 3.967 1.00 30.38 48 GLN B N 1
ATOM 1589 C CA . GLN B 1 48 ? 48.263 -3.044 4.218 1.00 30.54 48 GLN B CA 1
ATOM 1590 C C . GLN B 1 48 ? 47.494 -3.458 2.949 1.00 34.06 48 GLN B C 1
ATOM 1591 O O . GLN B 1 48 ? 46.864 -2.626 2.288 1.00 33.59 48 GLN B O 1
ATOM 1597 N N . GLY B 1 49 ? 47.530 -4.742 2.649 1.00 31.79 49 GLY B N 1
ATOM 1598 C CA . GLY B 1 49 ? 46.832 -5.298 1.503 1.00 31.96 49 GLY B CA 1
ATOM 1599 C C . GLY B 1 49 ? 47.028 -6.794 1.378 1.00 39.64 49 GLY B C 1
ATOM 1600 O O . GLY B 1 49 ? 47.492 -7.444 2.322 1.00 40.59 49 GLY B O 1
ATOM 1601 N N . GLU B 1 50 ? 46.676 -7.339 0.205 1.00 39.23 50 GLU B N 1
ATOM 1602 C CA . GLU B 1 50 ? 46.771 -8.765 -0.085 1.00 40.69 50 GLU B CA 1
ATOM 1603 C C . GLU B 1 50 ? 48.193 -9.002 -0.540 1.00 49.21 50 GLU B C 1
ATOM 1604 O O . GLU B 1 50 ? 48.568 -8.577 -1.631 1.00 49.13 50 GLU B O 1
ATOM 1610 N N . GLU B 1 51 ? 49.034 -9.532 0.354 1.00 49.07 51 GLU B N 1
ATOM 1611 C CA . GLU B 1 51 ? 50.442 -9.745 0.051 1.00 49.34 51 GLU B CA 1
ATOM 1612 C C . GLU B 1 51 ? 50.681 -11.161 -0.463 1.00 52.39 51 GLU B C 1
ATOM 1613 O O . GLU B 1 51 ? 50.140 -12.135 0.075 1.00 51.98 51 GLU B O 1
ATOM 1619 N N . SER B 1 52 ? 51.486 -11.255 -1.519 1.00 47.36 52 SER B N 1
ATOM 1620 C CA . SER B 1 52 ? 51.936 -12.491 -2.145 1.00 47.02 52 SER B CA 1
ATOM 1621 C C . SER B 1 52 ? 53.412 -12.268 -2.501 1.00 49.20 52 SER B C 1
ATOM 1622 O O . SER B 1 52 ? 53.915 -11.161 -2.310 1.00 46.25 52 SER B O 1
ATOM 1625 N N . ASN B 1 53 ? 54.122 -13.285 -2.996 1.00 48.44 53 ASN B N 1
ATOM 1626 C CA . ASN B 1 53 ? 55.536 -13.092 -3.341 1.00 49.88 53 ASN B CA 1
ATOM 1627 C C . ASN B 1 53 ? 55.691 -12.084 -4.490 1.00 54.85 53 ASN B C 1
ATOM 1628 O O . ASN B 1 53 ? 56.738 -11.457 -4.644 1.00 54.87 53 ASN B O 1
ATOM 1633 N N . ASP B 1 54 ? 54.637 -11.953 -5.286 1.00 51.76 54 ASP B N 1
ATOM 1634 C CA . ASP B 1 54 ? 54.603 -11.105 -6.459 1.00 52.16 54 ASP B CA 1
ATOM 1635 C C . ASP B 1 54 ? 54.160 -9.681 -6.167 1.00 51.50 54 ASP B C 1
ATOM 1636 O O . ASP B 1 54 ? 54.873 -8.734 -6.503 1.00 49.28 54 ASP B O 1
ATOM 1641 N N . LYS B 1 55 ? 52.975 -9.549 -5.555 1.00 46.74 55 LYS B N 1
ATOM 1642 C CA . LYS B 1 55 ? 52.318 -8.280 -5.287 1.00 44.11 55 LYS B CA 1
ATOM 1643 C C . LYS B 1 55 ? 52.772 -7.651 -3.979 1.00 43.78 55 LYS B C 1
ATOM 1644 O O . LYS B 1 55 ? 52.733 -8.294 -2.926 1.00 43.87 55 LYS B O 1
ATOM 1650 N N . ILE B 1 56 ? 53.197 -6.387 -4.054 1.00 35.75 56 ILE B N 1
ATOM 1651 C CA . ILE B 1 56 ? 53.569 -5.579 -2.908 1.00 32.87 56 ILE B CA 1
ATOM 1652 C C . ILE B 1 56 ? 52.570 -4.415 -2.814 1.00 33.09 56 ILE B C 1
ATOM 1653 O O . ILE B 1 56 ? 52.629 -3.524 -3.656 1.00 31.63 56 ILE B O 1
ATOM 1658 N N . PRO B 1 57 ? 51.664 -4.383 -1.802 1.00 28.70 57 PRO B N 1
ATOM 1659 C CA . PRO B 1 57 ? 50.712 -3.263 -1.697 1.00 27.16 57 PRO B CA 1
ATOM 1660 C C . PRO B 1 57 ? 51.364 -1.924 -1.387 1.00 27.33 57 PRO B C 1
ATOM 1661 O O . PRO B 1 57 ? 52.168 -1.807 -0.467 1.00 27.78 57 PRO B O 1
ATOM 1665 N N . VAL B 1 58 ? 51.043 -0.923 -2.190 1.00 23.78 58 VAL B N 1
ATOM 1666 C CA . VAL B 1 58 ? 51.627 0.429 -2.089 1.00 23.81 58 VAL B CA 1
ATOM 1667 C C . VAL B 1 58 ? 50.593 1.510 -2.304 1.00 26.08 58 VAL B C 1
ATOM 1668 O O . VAL B 1 58 ? 49.526 1.251 -2.881 1.00 24.59 58 VAL B O 1
ATOM 1672 N N . ALA B 1 59 ? 50.924 2.748 -1.905 1.00 24.38 59 ALA B N 1
ATOM 1673 C CA . ALA B 1 59 ? 50.085 3.923 -2.198 1.00 25.03 59 ALA B CA 1
ATOM 1674 C C . ALA B 1 59 ? 51.065 4.973 -2.780 1.00 28.68 59 ALA B C 1
ATOM 1675 O O . ALA B 1 59 ? 52.212 5.037 -2.364 1.00 27.29 59 ALA B O 1
ATOM 1677 N N . LEU B 1 60 ? 50.635 5.713 -3.788 1.00 25.58 60 LEU B N 1
ATOM 1678 C CA . LEU B 1 60 ? 51.502 6.676 -4.450 1.00 26.27 60 LEU B CA 1
ATOM 1679 C C . LEU B 1 60 ? 50.956 8.073 -4.236 1.00 31.38 60 LEU B C 1
ATOM 1680 O O . LEU B 1 60 ? 49.846 8.391 -4.695 1.00 28.59 60 LEU B O 1
ATOM 1685 N N . GLY B 1 61 ? 51.742 8.888 -3.556 1.00 27.16 61 GLY B N 1
ATOM 1686 C CA . GLY B 1 61 ? 51.356 10.260 -3.261 1.00 26.75 61 GLY B CA 1
ATOM 1687 C C . GLY B 1 61 ? 52.309 11.309 -3.768 1.00 28.73 61 GLY B C 1
ATOM 1688 O O . GLY B 1 61 ? 53.465 11.020 -4.073 1.00 28.16 61 GLY B O 1
ATOM 1689 N N . LEU B 1 62 ? 51.812 12.536 -3.842 1.00 27.71 62 LEU B N 1
ATOM 1690 C CA . LEU B 1 62 ? 52.517 13.744 -4.288 1.00 29.69 62 LEU B CA 1
ATOM 1691 C C . LEU B 1 62 ? 52.525 14.633 -3.052 1.00 32.92 62 LEU B C 1
ATOM 1692 O O . LEU B 1 62 ? 51.571 15.382 -2.805 1.00 29.59 62 LEU B O 1
ATOM 1697 N N . LYS B 1 63 ? 53.587 14.478 -2.228 1.00 28.96 63 LYS B N 1
ATOM 1698 C CA . LYS B 1 63 ? 53.721 15.142 -0.923 1.00 30.11 63 LYS B CA 1
ATOM 1699 C C . LYS B 1 63 ? 53.491 16.657 -0.971 1.00 37.25 63 LYS B C 1
ATOM 1700 O O . LYS B 1 63 ? 52.667 17.157 -0.200 1.00 35.55 63 LYS B O 1
ATOM 1706 N N . GLU B 1 64 ? 54.177 17.361 -1.897 1.00 36.96 64 GLU B N 1
ATOM 1707 C CA . GLU B 1 64 ? 54.080 18.819 -2.053 1.00 38.36 64 GLU B CA 1
ATOM 1708 C C . GLU B 1 64 ? 52.654 19.310 -2.315 1.00 41.64 64 GLU B C 1
ATOM 1709 O O . GLU B 1 64 ? 52.320 20.437 -1.938 1.00 42.00 64 GLU B O 1
ATOM 1715 N N . LYS B 1 65 ? 51.797 18.4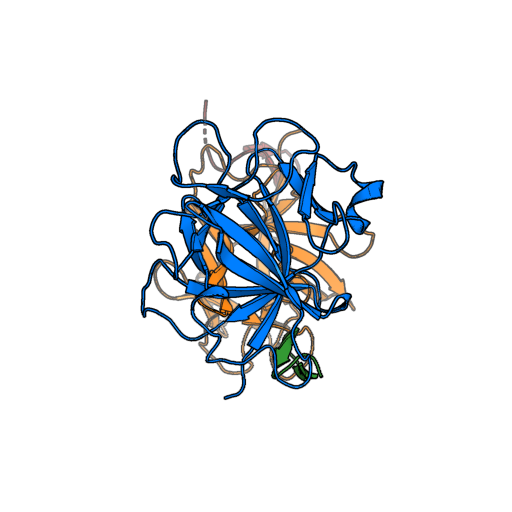57 -2.917 1.00 38.56 65 LYS B N 1
ATOM 1716 C CA . LYS B 1 65 ? 50.442 18.870 -3.247 1.00 37.57 65 LYS B CA 1
ATOM 1717 C C . LYS B 1 65 ? 49.368 18.239 -2.369 1.00 38.18 65 LYS B C 1
ATOM 1718 O O . LYS B 1 65 ? 48.196 18.574 -2.538 1.00 37.51 65 LYS B O 1
ATOM 1724 N N . ASN B 1 66 ? 49.766 17.409 -1.376 1.00 33.22 66 ASN B N 1
ATOM 1725 C CA . ASN B 1 66 ? 48.863 16.701 -0.452 1.00 32.51 66 ASN B CA 1
ATOM 1726 C C . ASN B 1 66 ? 47.858 15.846 -1.239 1.00 34.33 66 ASN B C 1
ATOM 1727 O O . ASN B 1 66 ? 46.686 15.800 -0.903 1.00 32.18 66 ASN B O 1
ATOM 1732 N N . LEU B 1 67 ? 48.342 15.192 -2.297 1.00 30.53 67 LEU B N 1
ATOM 1733 C CA . LEU B 1 67 ? 47.520 14.367 -3.165 1.00 29.34 67 LEU B CA 1
ATOM 1734 C C . LEU B 1 67 ? 47.963 12.920 -3.149 1.00 29.78 67 LEU B C 1
ATOM 1735 O O . LEU B 1 67 ? 49.164 12.615 -3.058 1.00 27.22 67 LEU B O 1
ATOM 1740 N N . TYR B 1 68 ? 46.996 12.027 -3.301 1.00 25.77 68 TYR B N 1
ATOM 1741 C CA . TYR B 1 68 ? 47.226 10.595 -3.519 1.00 25.96 68 TYR B CA 1
ATOM 1742 C C . TYR B 1 68 ? 46.537 10.153 -4.776 1.00 30.29 68 TYR B C 1
ATOM 1743 O O . TYR B 1 68 ? 45.402 10.592 -5.031 1.00 28.38 68 TYR B O 1
ATOM 1752 N N . LEU B 1 69 ? 47.182 9.232 -5.524 1.00 25.95 69 LEU B N 1
ATOM 1753 C CA . LEU B 1 69 ? 46.548 8.582 -6.655 1.00 25.98 69 LEU B CA 1
ATOM 1754 C C . LEU B 1 69 ? 45.462 7.658 -6.057 1.00 28.41 69 LEU B C 1
ATOM 1755 O O . LEU B 1 69 ? 45.690 6.996 -5.042 1.00 24.58 69 LEU B O 1
ATOM 1760 N N . SER B 1 70 ? 44.267 7.661 -6.668 1.00 25.00 70 SER B N 1
ATOM 1761 C CA . SER B 1 70 ? 43.170 6.832 -6.217 1.00 26.18 70 SER B CA 1
ATOM 1762 C C . SER B 1 70 ? 42.309 6.327 -7.397 1.00 31.00 70 SER B C 1
ATOM 1763 O O . SER B 1 70 ? 42.264 6.964 -8.444 1.00 30.54 70 SER B O 1
ATOM 1766 N N . CYS B 1 71 ? 41.689 5.143 -7.233 1.00 27.16 71 CYS B N 1
ATOM 1767 C CA . CYS B 1 71 ? 40.885 4.508 -8.263 1.00 27.94 71 CYS B CA 1
ATOM 1768 C C . CYS B 1 71 ? 39.450 4.531 -7.822 1.00 30.80 71 CYS B C 1
ATOM 1769 O O . CYS B 1 71 ? 39.136 4.078 -6.709 1.00 30.43 71 CYS B O 1
ATOM 1772 N N . VAL B 1 72 ? 38.595 5.149 -8.639 1.00 27.45 72 VAL B N 1
ATOM 1773 C CA . VAL B 1 72 ? 37.170 5.299 -8.329 1.00 27.23 72 VAL B CA 1
ATOM 1774 C C . VAL B 1 72 ? 36.317 4.940 -9.539 1.00 28.98 72 VAL B C 1
ATOM 1775 O O . VAL B 1 72 ? 36.735 5.157 -10.675 1.00 27.98 72 VAL B O 1
ATOM 1779 N N . LEU B 1 73 ? 35.120 4.421 -9.296 1.00 25.83 73 LEU B N 1
ATOM 1780 C CA . LEU B 1 73 ? 34.211 4.138 -10.388 1.00 26.49 73 LEU B CA 1
ATOM 1781 C C . LEU B 1 73 ? 33.503 5.452 -10.779 1.00 32.81 73 LEU B C 1
ATOM 1782 O O . LEU B 1 73 ? 32.679 5.955 -10.015 1.00 31.78 73 LEU B O 1
ATOM 1787 N N . LYS B 1 74 ? 33.842 5.995 -11.961 1.00 30.69 74 LYS B N 1
ATOM 1788 C CA . LYS B 1 74 ? 33.251 7.227 -12.503 1.00 30.78 74 LYS B CA 1
ATOM 1789 C C . LYS B 1 74 ? 32.187 6.805 -13.504 1.00 32.98 74 LYS B C 1
ATOM 1790 O O . LYS B 1 74 ? 32.502 6.340 -14.600 1.00 30.79 74 LYS B O 1
ATOM 1796 N N . ASP B 1 75 ? 30.909 6.908 -13.095 1.00 33.18 75 ASP B N 1
ATOM 1797 C CA . ASP B 1 75 ? 29.766 6.429 -13.869 1.00 33.56 75 ASP B CA 1
ATOM 1798 C C . ASP B 1 75 ? 29.969 4.908 -14.103 1.00 37.06 75 ASP B C 1
ATOM 1799 O O . ASP B 1 75 ? 29.905 4.151 -13.131 1.00 35.87 75 ASP B O 1
ATOM 1804 N N . ASP B 1 76 ? 30.353 4.480 -15.327 1.00 33.45 76 ASP B N 1
ATOM 1805 C CA . ASP B 1 76 ? 30.562 3.059 -15.631 1.00 32.40 76 ASP B CA 1
ATOM 1806 C C . ASP B 1 76 ? 32.015 2.688 -15.785 1.00 35.45 76 ASP B C 1
ATOM 1807 O O . ASP B 1 76 ? 32.316 1.534 -16.067 1.00 35.83 76 ASP B O 1
ATOM 1812 N N . LYS B 1 77 ? 32.919 3.646 -15.559 1.00 31.32 77 LYS B N 1
ATOM 1813 C CA . LYS B 1 77 ? 34.339 3.475 -15.770 1.00 29.95 77 LYS B CA 1
ATOM 1814 C C . LYS B 1 77 ? 35.245 3.549 -14.532 1.00 30.79 77 LYS B C 1
ATOM 1815 O O . LYS B 1 77 ? 35.390 4.623 -13.951 1.00 28.31 77 LYS B O 1
ATOM 1821 N N . PRO B 1 78 ? 36.047 2.497 -14.270 1.00 27.98 78 PRO B N 1
ATOM 1822 C CA . PRO B 1 78 ? 37.091 2.590 -13.240 1.00 25.98 78 PRO B CA 1
ATOM 1823 C C . PRO B 1 78 ? 38.138 3.648 -13.703 1.00 29.37 78 PRO B C 1
ATOM 1824 O O . PRO B 1 78 ? 38.625 3.594 -14.839 1.00 31.83 78 PRO B O 1
ATOM 1828 N N . THR B 1 79 ? 38.361 4.673 -12.875 1.00 23.64 79 THR B N 1
ATOM 1829 C CA . THR B 1 79 ? 39.099 5.869 -13.221 1.00 24.23 79 THR B CA 1
ATOM 1830 C C . THR B 1 79 ? 40.251 6.211 -12.264 1.00 28.34 79 THR B C 1
ATOM 1831 O O . THR B 1 79 ? 40.106 6.202 -11.036 1.00 27.35 79 THR B O 1
ATOM 1835 N N . LEU B 1 80 ? 41.376 6.596 -12.846 1.00 27.49 80 LEU B N 1
ATOM 1836 C CA . LEU B 1 80 ? 42.495 7.041 -12.051 1.00 27.72 80 LEU B CA 1
ATOM 1837 C C . LEU B 1 80 ? 42.320 8.536 -11.769 1.00 34.29 80 LEU B C 1
ATOM 1838 O O . LEU B 1 80 ? 42.101 9.321 -12.683 1.00 35.56 80 LEU B O 1
ATOM 1843 N N . GLN B 1 81 ? 42.391 8.927 -10.503 1.00 33.22 81 GLN B N 1
ATOM 1844 C CA . GLN B 1 81 ? 42.281 10.341 -10.137 1.00 33.48 81 GLN B CA 1
ATOM 1845 C C . GLN B 1 81 ? 43.287 10.727 -9.034 1.00 38.10 81 GLN B C 1
ATOM 1846 O O . GLN B 1 81 ? 43.788 9.855 -8.348 1.00 38.14 81 GLN B O 1
ATOM 1852 N N . LEU B 1 82 ? 43.577 12.028 -8.875 1.00 34.83 82 LEU B N 1
ATOM 1853 C CA . LEU B 1 82 ? 44.391 12.552 -7.780 1.00 34.33 82 LEU B CA 1
ATOM 1854 C C . LEU B 1 82 ? 43.390 13.133 -6.784 1.00 35.60 82 LEU B C 1
ATOM 1855 O O . LEU B 1 82 ? 42.496 13.900 -7.167 1.00 34.73 82 LEU B O 1
ATOM 1860 N N . GLU B 1 83 ? 43.489 12.702 -5.538 1.00 30.01 83 GLU B N 1
ATOM 1861 C CA . GLU B 1 83 ? 42.589 13.079 -4.447 1.00 29.53 83 GLU B CA 1
ATOM 1862 C C . GLU B 1 83 ? 43.367 13.802 -3.317 1.00 33.38 83 GLU B C 1
ATOM 1863 O O . GLU B 1 83 ? 44.413 13.325 -2.905 1.00 32.92 83 GLU B O 1
ATOM 1869 N N . SER B 1 84 ? 42.829 14.918 -2.803 1.00 32.41 84 SER B N 1
ATOM 1870 C CA . SER B 1 84 ? 43.455 15.669 -1.708 1.00 32.64 84 SER B CA 1
ATOM 1871 C C . SER B 1 84 ? 43.265 14.914 -0.396 1.00 34.72 84 SER B C 1
ATOM 1872 O O . SER B 1 84 ? 42.187 14.360 -0.151 1.00 34.14 84 SER B O 1
ATOM 1875 N N . VAL B 1 85 ? 44.303 14.897 0.441 1.00 29.70 85 VAL B N 1
ATOM 1876 C CA . VAL B 1 85 ? 44.249 14.256 1.752 1.00 28.24 85 VAL B CA 1
ATOM 1877 C C . VAL B 1 85 ? 44.789 15.193 2.832 1.00 32.91 85 VAL B C 1
ATOM 1878 O O . VAL B 1 85 ? 45.531 16.120 2.517 1.00 32.66 85 VAL B O 1
ATOM 1882 N N . ASP B 1 86 ? 44.449 14.903 4.110 1.00 29.76 86 ASP B N 1
ATOM 1883 C CA . ASP B 1 86 ? 44.950 15.627 5.268 1.00 30.19 86 ASP B CA 1
ATOM 1884 C C . ASP B 1 86 ? 46.366 15.059 5.555 1.00 33.59 86 ASP B C 1
ATOM 1885 O O . ASP B 1 86 ? 46.490 13.868 5.893 1.00 31.10 86 ASP B O 1
ATOM 1890 N N . PRO B 1 87 ? 47.443 15.878 5.363 1.00 29.58 87 PRO B N 1
ATOM 1891 C CA . PRO B 1 87 ? 48.817 15.359 5.569 1.00 28.53 87 PRO B CA 1
ATOM 1892 C C . PRO B 1 87 ? 49.124 14.949 7.020 1.00 31.85 87 PRO B C 1
ATOM 1893 O O . PRO B 1 87 ? 50.121 14.272 7.255 1.00 29.37 87 PRO B O 1
ATOM 1897 N N . LYS B 1 88 ? 48.262 15.330 7.987 1.00 31.31 88 LYS B N 1
ATOM 1898 C CA . LYS B 1 88 ? 48.438 14.921 9.383 1.00 31.43 88 LYS B CA 1
ATOM 1899 C C . LYS B 1 88 ? 48.001 13.461 9.578 1.00 35.71 88 LYS B C 1
ATOM 1900 O O . LYS B 1 88 ? 48.379 12.834 10.566 1.00 37.09 88 LYS B O 1
ATOM 1906 N N . ASN B 1 89 ? 47.221 12.925 8.630 1.00 32.08 89 ASN B N 1
ATOM 1907 C CA . ASN B 1 89 ? 46.659 11.574 8.699 1.00 31.56 89 ASN B CA 1
ATOM 1908 C C . ASN B 1 89 ? 47.196 10.622 7.647 1.00 34.70 89 ASN B C 1
ATOM 1909 O O . ASN B 1 89 ? 47.014 9.410 7.787 1.00 35.44 89 ASN B O 1
ATOM 1914 N N . TYR B 1 90 ? 47.829 11.157 6.596 1.00 28.37 90 TYR B N 1
ATOM 1915 C CA . TYR B 1 90 ? 48.332 10.392 5.464 1.00 27.00 90 TYR B CA 1
ATOM 1916 C C . TYR B 1 90 ? 49.798 10.689 5.182 1.00 28.40 90 TYR B C 1
ATOM 1917 O O . TYR B 1 90 ? 50.185 11.851 5.244 1.00 26.26 90 TYR B O 1
ATOM 1926 N N . PRO B 1 91 ? 50.604 9.669 4.779 1.00 27.99 91 PRO B N 1
ATOM 1927 C CA . PRO B 1 91 ? 50.230 8.241 4.666 1.00 27.93 91 PRO B CA 1
ATOM 1928 C C . PRO B 1 91 ? 49.969 7.558 6.011 1.00 32.05 91 PRO B C 1
ATOM 1929 O O . PRO B 1 91 ? 50.376 8.058 7.066 1.00 30.02 91 PRO B O 1
ATOM 1933 N N . LYS B 1 92 ? 49.312 6.390 5.955 1.00 29.49 92 LYS B N 1
ATOM 1934 C CA . LYS B 1 92 ? 49.070 5.519 7.092 1.00 28.94 92 LYS B CA 1
ATOM 1935 C C . LYS B 1 92 ? 49.189 4.101 6.592 1.00 31.30 92 LYS B C 1
ATOM 1936 O O . LYS B 1 92 ? 49.100 3.904 5.373 1.00 31.90 92 LYS B O 1
ATOM 1942 N N . LYS B 1 93 ? 49.376 3.115 7.480 1.00 28.53 93 LYS B N 1
ATOM 1943 C CA . LYS B 1 93 ? 49.504 1.723 7.033 1.00 29.11 93 LYS B CA 1
ATOM 1944 C C . LYS B 1 93 ? 48.186 1.214 6.409 1.00 31.55 93 LYS B C 1
ATOM 1945 O O . LYS B 1 93 ? 48.213 0.594 5.357 1.00 32.66 93 LYS B O 1
ATOM 1951 N N . LYS B 1 94 ? 47.055 1.556 7.019 1.00 27.55 94 LYS B N 1
ATOM 1952 C CA . LYS B 1 94 ? 45.740 1.110 6.582 1.00 28.91 94 LYS B CA 1
ATOM 1953 C C . LYS B 1 94 ? 45.072 2.136 5.683 1.00 32.64 94 LYS B C 1
ATOM 1954 O O . LYS B 1 94 ? 44.088 2.772 6.060 1.00 31.85 94 LYS B O 1
ATOM 1960 N N . MET B 1 95 ? 45.620 2.285 4.474 1.00 28.24 95 MET B N 1
ATOM 1961 C CA . MET B 1 95 ? 45.089 3.185 3.445 1.00 27.90 95 MET B CA 1
ATOM 1962 C C . MET B 1 95 ? 43.782 2.585 2.922 1.00 29.25 95 MET B C 1
ATOM 1963 O O . MET B 1 95 ? 43.688 1.373 2.750 1.00 29.22 95 MET B O 1
ATOM 1968 N N . GLU B 1 96 ? 42.803 3.424 2.622 1.00 23.04 96 GLU B N 1
ATOM 1969 C CA . GLU B 1 96 ? 41.490 2.958 2.120 1.00 23.63 96 GLU B CA 1
ATOM 1970 C C . GLU B 1 96 ? 41.726 2.331 0.728 1.00 27.40 96 GLU B C 1
ATOM 1971 O O . GLU B 1 96 ? 42.683 2.684 0.030 1.00 26.25 96 GLU B O 1
ATOM 1977 N N . LYS B 1 97 ? 40.909 1.343 0.389 1.00 26.24 97 LYS B N 1
ATOM 1978 C CA . LYS B 1 97 ? 40.998 0.538 -0.830 1.00 26.50 97 LYS B CA 1
ATOM 1979 C C . LYS B 1 97 ? 41.292 1.313 -2.130 1.00 29.07 97 LYS B C 1
ATOM 1980 O O . LYS B 1 97 ? 42.093 0.852 -2.929 1.00 27.99 97 LYS B O 1
ATOM 1986 N N . ARG B 1 98 ? 40.670 2.479 -2.320 1.00 26.91 98 ARG B N 1
ATOM 1987 C CA . ARG B 1 98 ? 40.874 3.280 -3.538 1.00 26.92 98 ARG B CA 1
ATOM 1988 C C . ARG B 1 98 ? 42.315 3.714 -3.774 1.00 26.81 98 ARG B C 1
ATOM 1989 O O . ARG B 1 98 ? 42.668 3.934 -4.924 1.00 25.79 98 ARG B O 1
ATOM 1997 N N . PHE B 1 99 ? 43.108 3.855 -2.692 1.00 24.08 99 PHE B N 1
ATOM 1998 C CA . PHE B 1 99 ? 44.503 4.305 -2.721 1.00 23.75 99 PHE B CA 1
ATOM 1999 C C . PHE B 1 99 ? 45.519 3.188 -2.935 1.00 27.16 99 PHE B C 1
ATOM 2000 O O . PHE B 1 99 ? 46.693 3.457 -3.164 1.00 26.14 99 PHE B O 1
ATOM 2008 N N . VAL B 1 100 ? 45.080 1.941 -2.829 1.00 24.66 100 VAL B N 1
ATOM 2009 C CA . VAL B 1 100 ? 45.999 0.815 -2.866 1.00 23.94 100 VAL B CA 1
ATOM 2010 C C . VAL B 1 100 ? 46.241 0.285 -4.276 1.00 28.35 100 VAL B C 1
ATOM 2011 O O . VAL B 1 100 ? 45.298 -0.053 -5.007 1.00 27.45 100 VAL B O 1
ATOM 2015 N N . PHE B 1 101 ? 47.542 0.164 -4.614 1.00 26.24 101 PHE B N 1
ATOM 2016 C CA . PHE B 1 101 ? 48.040 -0.441 -5.840 1.00 25.47 101 PHE B CA 1
ATOM 2017 C C . PHE B 1 101 ? 48.914 -1.617 -5.485 1.00 30.88 101 PHE B C 1
ATOM 2018 O O . PHE B 1 101 ? 49.746 -1.512 -4.584 1.00 32.36 101 PHE B O 1
ATOM 2026 N N . ASN B 1 102 ? 48.780 -2.718 -6.215 1.00 27.07 102 ASN B N 1
ATOM 2027 C CA . ASN B 1 102 ? 49.647 -3.859 -6.022 1.00 26.87 102 ASN B CA 1
ATOM 2028 C C . ASN B 1 102 ? 50.813 -3.700 -6.952 1.00 28.25 102 ASN B C 1
ATOM 2029 O O . ASN B 1 102 ? 50.656 -3.772 -8.172 1.00 29.58 102 ASN B O 1
ATOM 2034 N N . LYS B 1 103 ? 51.965 -3.406 -6.382 1.00 24.88 103 LYS B N 1
ATOM 2035 C CA . LYS B 1 103 ? 53.191 -3.266 -7.155 1.00 23.81 103 LYS B CA 1
ATOM 2036 C C . LYS B 1 103 ? 53.722 -4.679 -7.462 1.00 32.80 103 LYS B C 1
ATOM 2037 O O . LYS B 1 103 ? 54.085 -5.433 -6.552 1.00 33.01 103 LYS B O 1
ATOM 2043 N N . ILE B 1 104 ? 53.765 -5.015 -8.755 1.00 30.83 104 ILE B N 1
ATOM 2044 C CA . ILE B 1 104 ? 54.180 -6.311 -9.273 1.00 32.17 104 ILE B CA 1
ATOM 2045 C C . ILE B 1 104 ? 55.435 -6.146 -10.106 1.00 38.39 104 ILE B C 1
ATOM 2046 O O . ILE B 1 104 ? 55.454 -5.323 -11.014 1.00 36.09 104 ILE B O 1
ATOM 2051 N N . GLU B 1 105 ? 56.453 -6.972 -9.793 1.00 40.54 105 GLU B N 1
ATOM 2052 C CA . GLU B 1 105 ? 57.759 -7.030 -10.458 1.00 42.61 105 GLU B CA 1
ATOM 2053 C C . GLU B 1 105 ? 57.718 -8.120 -11.504 1.00 52.76 105 GLU B C 1
ATOM 2054 O O . GLU B 1 105 ? 57.437 -9.274 -11.162 1.00 54.86 105 GLU B O 1
ATOM 2060 N N . ILE B 1 106 ? 57.945 -7.754 -12.783 1.00 51.59 106 ILE B N 1
ATOM 2061 C CA . ILE B 1 106 ? 57.931 -8.681 -13.914 1.00 52.30 106 ILE B CA 1
ATOM 2062 C C . ILE B 1 106 ? 59.051 -8.328 -14.909 1.00 54.77 106 ILE B C 1
ATOM 2063 O O . ILE B 1 106 ? 59.092 -7.220 -15.457 1.00 52.33 106 ILE B O 1
ATOM 2068 N N . ASN B 1 107 ? 59.972 -9.281 -15.107 1.00 53.06 107 ASN B N 1
ATOM 2069 C CA . ASN B 1 107 ? 61.140 -9.122 -15.977 1.00 52.90 107 ASN B CA 1
ATOM 2070 C C . ASN B 1 107 ? 61.818 -7.766 -15.704 1.00 55.09 107 ASN B C 1
ATOM 2071 O O . ASN B 1 107 ? 62.061 -6.976 -16.624 1.00 58.17 107 ASN B O 1
ATOM 2076 N N . ASN B 1 108 ? 62.056 -7.491 -14.404 1.00 47.29 108 ASN B N 1
ATOM 2077 C CA . ASN B 1 108 ? 62.732 -6.306 -13.869 1.00 45.94 108 ASN B CA 1
ATOM 2078 C C . ASN B 1 108 ? 62.001 -4.989 -14.149 1.00 49.13 108 ASN B C 1
ATOM 2079 O O . ASN B 1 108 ? 62.586 -3.905 -14.036 1.00 49.17 108 ASN B O 1
ATOM 2084 N N . LYS B 1 109 ? 60.707 -5.080 -14.472 1.00 44.59 109 LYS B N 1
ATOM 2085 C CA . LYS B 1 109 ? 59.847 -3.924 -14.710 1.00 42.65 109 LYS B CA 1
ATOM 2086 C C . LYS B 1 109 ? 58.733 -3.944 -13.667 1.00 43.58 109 LYS B C 1
ATOM 2087 O O . LYS B 1 109 ? 58.511 -4.971 -13.015 1.00 42.44 109 LYS B O 1
ATOM 2093 N N . LEU B 1 110 ? 58.053 -2.812 -13.486 1.00 37.98 110 LEU B N 1
ATOM 2094 C CA . LEU B 1 110 ? 56.964 -2.736 -12.509 1.00 36.94 110 LEU B CA 1
ATOM 2095 C C . LEU B 1 110 ? 55.627 -2.415 -13.121 1.00 38.53 110 LEU B C 1
ATOM 2096 O O . LEU B 1 110 ? 55.531 -1.582 -14.013 1.00 38.30 110 LEU B O 1
ATOM 2101 N N . GLU B 1 111 ? 54.591 -3.063 -12.616 1.00 34.89 111 GLU B N 1
ATOM 2102 C CA . GLU B 1 111 ? 53.200 -2.821 -13.001 1.00 33.33 111 GLU B CA 1
ATOM 2103 C C . GLU B 1 111 ? 52.502 -2.417 -11.702 1.00 35.49 111 GLU B C 1
ATOM 2104 O O . GLU B 1 111 ? 52.925 -2.845 -10.630 1.00 34.10 111 GLU B O 1
ATOM 2110 N N . PHE B 1 112 ? 51.448 -1.586 -11.790 1.00 29.69 112 PHE B N 1
ATOM 2111 C CA . PHE B 1 112 ? 50.727 -1.141 -10.610 1.00 27.81 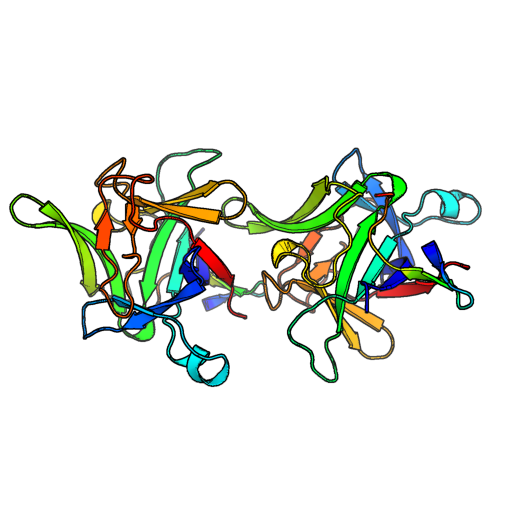112 PHE B CA 1
ATOM 2112 C C . PHE B 1 112 ? 49.271 -1.456 -10.830 1.00 33.15 112 PHE B C 1
ATOM 2113 O O . PHE B 1 112 ? 48.577 -0.709 -11.519 1.00 32.19 112 PHE B O 1
ATOM 2121 N N . GLU B 1 113 ? 48.822 -2.586 -10.268 1.00 30.04 113 GLU B N 1
ATOM 2122 C CA . GLU B 1 113 ? 47.436 -3.029 -10.351 1.00 29.58 113 GLU B CA 1
ATOM 2123 C C . GLU B 1 113 ? 46.580 -2.376 -9.303 1.00 31.31 113 GLU B C 1
ATOM 2124 O O . GLU B 1 113 ? 46.899 -2.431 -8.120 1.00 29.70 113 GLU B O 1
ATOM 2130 N N . SER B 1 114 ? 45.423 -1.842 -9.704 1.00 27.27 114 SER B N 1
ATOM 2131 C CA . SER B 1 114 ? 44.511 -1.287 -8.712 1.00 24.55 114 SER B CA 1
ATOM 2132 C C . SER B 1 114 ? 43.979 -2.420 -7.804 1.00 27.82 114 SER B C 1
ATOM 2133 O O . SER B 1 114 ? 43.423 -3.395 -8.302 1.00 29.94 114 SER B O 1
ATOM 2136 N N . ALA B 1 115 ? 44.092 -2.279 -6.494 1.00 25.64 115 ALA B N 1
ATOM 2137 C CA . ALA B 1 115 ? 43.477 -3.254 -5.563 1.00 25.90 115 ALA B CA 1
ATOM 2138 C C . ALA B 1 115 ? 41.928 -3.155 -5.608 1.00 30.43 115 ALA B C 1
ATOM 2139 O O . ALA B 1 115 ? 41.226 -4.149 -5.430 1.00 30.90 115 ALA B O 1
ATOM 2141 N N . GLN B 1 116 ? 41.398 -1.942 -5.786 1.00 26.73 116 GLN B N 1
ATOM 2142 C CA . GLN B 1 116 ? 39.966 -1.691 -5.845 1.00 25.91 116 GLN B CA 1
ATOM 2143 C C . GLN B 1 116 ? 39.373 -2.363 -7.096 1.00 29.59 116 GLN B C 1
ATOM 2144 O O . GLN B 1 116 ? 38.272 -2.940 -7.053 1.00 30.68 116 GLN B O 1
ATOM 2150 N N . PHE B 1 117 ? 40.118 -2.266 -8.198 1.00 26.24 117 PHE B N 1
ATOM 2151 C CA . PHE B 1 117 ? 39.780 -2.818 -9.512 1.00 27.25 117 PHE B CA 1
ATOM 2152 C C . PHE B 1 117 ? 40.819 -3.857 -9.973 1.00 31.25 117 PHE B C 1
ATOM 2153 O O . PHE B 1 117 ? 41.684 -3.527 -10.791 1.00 31.26 117 PHE B O 1
ATOM 2161 N N . PRO B 1 118 ? 40.770 -5.112 -9.453 1.00 29.87 118 PRO B N 1
ATOM 2162 C CA . PRO B 1 118 ? 41.723 -6.141 -9.916 1.00 30.99 118 PRO B CA 1
ATOM 2163 C C . PRO B 1 118 ? 41.745 -6.245 -11.439 1.00 36.92 118 PRO B C 1
ATOM 2164 O O . PRO B 1 118 ? 40.703 -6.073 -12.089 1.00 35.84 118 PRO B O 1
ATOM 2168 N N . ASN B 1 119 ? 42.948 -6.466 -12.021 1.00 34.00 119 ASN B N 1
ATOM 2169 C CA . ASN B 1 119 ? 43.149 -6.547 -13.471 1.00 33.76 119 ASN B CA 1
ATOM 2170 C C . ASN B 1 119 ? 43.085 -5.173 -14.173 1.00 35.15 119 ASN B C 1
ATOM 2171 O O . ASN B 1 119 ? 43.077 -5.112 -15.409 1.00 36.79 119 ASN B O 1
ATOM 2176 N N . TRP B 1 120 ? 43.082 -4.087 -13.397 1.00 28.04 120 TRP B N 1
ATOM 2177 C CA . TRP B 1 120 ? 43.168 -2.725 -13.932 1.00 28.93 120 TRP B CA 1
ATOM 2178 C C . TRP B 1 120 ? 44.504 -2.181 -13.478 1.00 32.05 120 TRP B C 1
ATOM 2179 O O . TRP B 1 120 ? 44.948 -2.515 -12.386 1.00 31.66 120 TRP B O 1
ATOM 2190 N N . TYR B 1 121 ? 45.192 -1.438 -14.339 1.00 30.35 121 TYR B N 1
ATOM 2191 C CA . TYR B 1 121 ? 46.556 -1.005 -14.046 1.00 29.37 121 TYR B CA 1
ATOM 2192 C C . TYR B 1 121 ? 46.817 0.468 -14.367 1.00 30.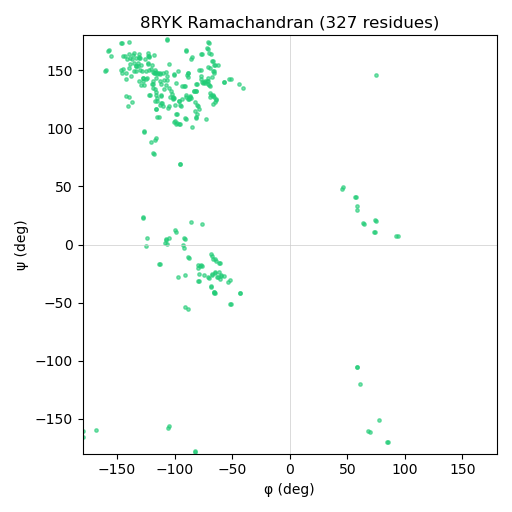84 121 TYR B C 1
ATOM 2193 O O . TYR B 1 121 ? 46.183 1.014 -15.271 1.00 32.89 121 TYR B O 1
ATOM 2202 N N . ILE B 1 122 ? 47.828 1.082 -13.716 1.00 28.42 122 ILE B N 1
ATOM 2203 C CA . ILE B 1 122 ? 48.266 2.449 -14.049 1.00 28.18 122 ILE B CA 1
ATOM 2204 C C . ILE B 1 122 ? 48.858 2.311 -15.492 1.00 31.88 122 ILE B C 1
ATOM 2205 O O . ILE B 1 122 ? 49.702 1.462 -15.744 1.00 34.55 122 ILE B O 1
ATOM 2210 N N . SER B 1 123 ? 48.292 3.046 -16.429 1.00 28.99 123 SER B N 1
ATOM 2211 C CA . SER B 1 123 ? 48.674 2.977 -17.830 1.00 28.86 123 SER B CA 1
ATOM 2212 C C . SER B 1 123 ? 49.038 4.333 -18.423 1.00 36.20 123 SER B C 1
ATOM 2213 O O . SER B 1 123 ? 48.623 5.381 -17.925 1.00 34.62 123 SER B O 1
ATOM 2216 N N . THR B 1 124 ? 49.785 4.299 -19.537 1.00 35.18 124 THR B N 1
ATOM 2217 C CA . THR B 1 124 ? 50.136 5.488 -20.292 1.00 36.45 124 THR B CA 1
ATOM 2218 C C . THR B 1 124 ? 49.857 5.106 -21.736 1.00 44.07 124 THR B C 1
ATOM 2219 O O . THR B 1 124 ? 49.863 3.915 -22.059 1.00 42.71 124 THR B O 1
ATOM 2223 N N . SER B 1 125 ? 49.560 6.084 -22.583 1.00 45.05 125 SER B N 1
ATOM 2224 C CA . SER B 1 125 ? 49.313 5.811 -23.996 1.00 46.75 125 SER B CA 1
ATOM 2225 C C . SER B 1 125 ? 50.676 5.793 -24.714 1.00 54.59 125 SER B C 1
ATOM 2226 O O . SER B 1 125 ? 51.644 6.326 -24.175 1.00 54.02 125 SER B O 1
ATOM 2229 N N . GLN B 1 126 ? 50.753 5.204 -25.925 1.00 54.89 126 GLN B N 1
ATOM 2230 C CA . GLN B 1 126 ? 51.992 5.194 -26.701 1.00 56.44 126 GLN B CA 1
ATOM 2231 C C . GLN B 1 126 ? 52.302 6.616 -27.232 1.00 60.43 126 GLN B C 1
ATOM 2232 O O . GLN B 1 126 ? 53.474 6.989 -27.376 1.00 61.67 126 GLN B O 1
ATOM 2238 N N . ALA B 1 127 ? 51.235 7.412 -27.431 1.00 55.20 127 ALA B N 1
ATOM 2239 C CA . ALA B 1 127 ? 51.263 8.798 -27.888 1.00 54.68 127 ALA B CA 1
ATOM 2240 C C . ALA B 1 127 ? 51.846 9.731 -26.844 1.00 56.98 127 ALA B C 1
ATOM 2241 O O . ALA B 1 127 ? 51.740 9.480 -25.638 1.00 55.80 127 ALA B O 1
ATOM 2243 N N . GLU B 1 128 ? 52.441 10.827 -27.320 1.00 53.00 128 GLU B N 1
ATOM 2244 C CA . GLU B 1 128 ? 53.064 11.853 -26.490 1.00 53.54 128 GLU B CA 1
ATOM 2245 C C . GLU B 1 128 ? 52.031 12.811 -25.870 1.00 57.56 128 GLU B C 1
ATOM 2246 O O . GLU B 1 128 ? 50.977 13.041 -26.469 1.00 58.39 128 GLU B O 1
ATOM 2252 N N . ASN B 1 129 ? 52.347 13.356 -24.666 1.00 53.10 129 ASN B N 1
ATOM 2253 C CA . ASN B 1 129 ? 51.571 14.365 -23.937 1.00 52.73 129 ASN B CA 1
ATOM 2254 C C . ASN B 1 129 ? 50.108 13.961 -23.602 1.00 55.69 129 ASN B C 1
ATOM 2255 O O . ASN B 1 129 ? 49.240 14.831 -23.498 1.00 56.34 129 ASN B O 1
ATOM 2260 N N . MET B 1 130 ? 49.860 12.669 -23.357 1.00 50.35 130 MET B N 1
ATOM 2261 C CA . MET B 1 130 ? 48.526 12.183 -23.015 1.00 49.46 130 MET B CA 1
ATOM 2262 C C . MET B 1 130 ? 48.394 11.859 -21.525 1.00 49.46 130 MET B C 1
ATOM 2263 O O . MET B 1 130 ? 49.402 11.578 -20.867 1.00 47.57 130 MET B O 1
ATOM 2268 N N . PRO B 1 131 ? 47.168 11.892 -20.962 1.00 44.07 131 PRO B N 1
ATOM 2269 C CA . PRO B 1 131 ? 47.025 11.623 -19.521 1.00 41.66 131 PRO B CA 1
ATOM 2270 C C . PRO B 1 131 ? 47.397 10.215 -19.053 1.00 41.23 131 PRO B C 1
ATOM 2271 O O . PRO B 1 131 ? 47.365 9.248 -19.824 1.00 37.78 131 PRO B O 1
ATOM 2275 N N . VAL B 1 132 ? 47.775 10.110 -17.769 1.00 36.59 132 VAL B N 1
ATOM 2276 C CA . VAL B 1 132 ? 48.025 8.824 -17.125 1.00 35.70 132 VAL B CA 1
ATOM 2277 C C . VAL B 1 132 ? 46.607 8.366 -16.755 1.00 39.40 132 VAL B C 1
ATOM 2278 O O . VAL B 1 132 ? 45.791 9.199 -16.348 1.00 38.53 132 VAL B O 1
ATOM 2282 N N . PHE B 1 133 ? 46.293 7.082 -16.941 1.00 35.00 133 PHE B N 1
ATOM 2283 C CA . PHE B 1 133 ? 44.940 6.570 -16.726 1.00 32.82 133 PHE B CA 1
ATOM 2284 C C . PHE B 1 133 ? 44.948 5.145 -16.189 1.00 35.26 133 PHE B C 1
ATOM 2285 O O . PHE B 1 133 ? 46.000 4.500 -16.136 1.00 32.66 133 PHE B O 1
ATOM 2293 N N . LEU B 1 134 ? 43.766 4.636 -15.831 1.00 30.69 134 LEU B N 1
ATOM 2294 C CA . LEU B 1 134 ? 43.634 3.258 -15.386 1.00 31.27 134 LEU B CA 1
ATOM 2295 C C . LEU B 1 134 ? 43.119 2.451 -16.569 1.00 40.27 134 LEU B C 1
ATOM 2296 O O . LEU B 1 134 ? 42.069 2.772 -17.128 1.00 40.38 134 LEU B O 1
ATOM 2301 N N . GLY B 1 135 ? 43.896 1.458 -16.988 1.00 39.71 135 GLY B N 1
ATOM 2302 C CA . GLY B 1 135 ? 43.538 0.581 -18.102 1.00 40.70 135 GLY B CA 1
ATOM 2303 C C . GLY B 1 135 ? 43.145 -0.799 -17.625 1.00 45.10 135 GLY B C 1
ATOM 2304 O O . GLY B 1 135 ? 43.634 -1.250 -16.589 1.00 43.63 135 GLY B O 1
ATOM 2305 N N . GLY B 1 136 ? 42.238 -1.450 -18.359 1.00 42.72 136 GLY B N 1
ATOM 2306 C CA . GLY B 1 136 ? 41.684 -2.755 -18.003 1.00 42.12 136 GLY B CA 1
ATOM 2307 C C . GLY B 1 136 ? 42.442 -3.996 -18.419 1.00 46.47 136 GLY B C 1
ATOM 2308 O O . GLY B 1 136 ? 41.882 -5.095 -18.415 1.00 44.25 136 GLY B O 1
ATOM 2309 N N . THR B 1 137 ? 43.727 -3.849 -18.729 1.00 47.37 137 THR B N 1
ATOM 2310 C CA . THR B 1 137 ? 44.578 -4.966 -19.159 1.00 48.45 137 THR B CA 1
ATOM 2311 C C . THR B 1 137 ? 46.045 -4.621 -18.969 1.00 54.70 137 THR B C 1
ATOM 2312 O O . THR B 1 137 ? 46.405 -3.454 -19.083 1.00 54.31 137 THR B O 1
ATOM 2316 N N . LYS B 1 138 ? 46.888 -5.640 -18.710 1.00 53.70 138 LYS B N 1
ATOM 2317 C CA . LYS B 1 138 ? 48.346 -5.490 -18.660 1.00 54.34 138 LYS B CA 1
ATOM 2318 C C . LYS B 1 138 ? 48.921 -5.801 -20.071 1.00 62.42 138 LYS B C 1
ATOM 2319 O O . LYS B 1 138 ? 50.138 -5.741 -20.294 1.00 63.43 138 LYS B O 1
ATOM 2325 N N . GLY B 1 139 ? 48.012 -6.128 -20.994 1.00 59.48 139 GLY B N 1
ATOM 2326 C CA . GLY B 1 139 ? 48.290 -6.407 -22.393 1.00 59.57 139 GLY B CA 1
ATOM 2327 C C . GLY B 1 139 ? 47.858 -5.261 -23.287 1.00 64.71 139 GLY B C 1
ATOM 2328 O O . GLY B 1 139 ? 47.740 -4.114 -22.829 1.00 65.13 139 GLY B O 1
ATOM 2329 N N . GLY B 1 140 ? 47.636 -5.578 -24.562 1.00 61.05 140 GLY B N 1
ATOM 2330 C CA . GLY B 1 140 ? 47.254 -4.612 -25.589 1.00 60.89 140 GLY B CA 1
ATOM 2331 C C . GLY B 1 140 ? 48.360 -3.639 -25.977 1.00 63.40 140 GLY B C 1
ATOM 2332 O O . GLY B 1 140 ? 49.537 -3.868 -25.676 1.00 62.20 140 GLY B O 1
ATOM 2333 N N . GLN B 1 141 ? 47.967 -2.512 -26.604 1.00 60.15 141 GLN B N 1
ATOM 2334 C CA . GLN B 1 141 ? 48.857 -1.440 -27.071 1.00 60.28 141 GLN B CA 1
ATOM 2335 C C . GLN B 1 141 ? 49.318 -0.470 -25.985 1.00 62.62 141 GLN B C 1
ATOM 2336 O O . GLN B 1 141 ? 50.431 0.070 -26.096 1.00 63.80 141 GLN B O 1
ATOM 2342 N N . ASP B 1 142 ? 48.486 -0.226 -24.951 1.00 55.77 142 ASP B N 1
ATOM 2343 C CA . ASP B 1 142 ? 48.866 0.702 -23.878 1.00 53.82 142 ASP B CA 1
ATOM 2344 C C . ASP B 1 142 ? 50.055 0.188 -23.054 1.00 53.12 142 ASP B C 1
ATOM 2345 O O . ASP B 1 142 ? 50.330 -1.021 -23.018 1.00 53.16 142 ASP B O 1
ATOM 2350 N N . ILE B 1 143 ? 50.786 1.120 -22.451 1.00 44.76 143 ILE B N 1
ATOM 2351 C CA . ILE B 1 143 ? 51.970 0.798 -21.667 1.00 42.38 143 ILE B CA 1
ATOM 2352 C C . ILE B 1 143 ? 51.552 0.652 -20.201 1.00 42.73 143 ILE B C 1
ATOM 2353 O O . ILE B 1 143 ? 50.931 1.565 -19.650 1.00 41.45 143 ILE B O 1
ATOM 2358 N N . THR B 1 144 ? 51.872 -0.501 -19.593 1.00 37.41 144 THR B N 1
ATOM 2359 C CA . THR B 1 144 ? 51.548 -0.792 -18.178 1.00 35.96 144 THR B CA 1
ATOM 2360 C C . THR B 1 144 ? 52.838 -1.154 -17.401 1.00 40.97 144 THR B C 1
ATOM 2361 O O . THR B 1 144 ? 52.735 -1.539 -16.237 1.00 40.70 144 THR B O 1
ATOM 2365 N N . ASP B 1 145 ? 54.041 -1.048 -18.058 1.00 40.75 145 ASP B N 1
ATOM 2366 C CA . ASP B 1 145 ? 55.344 -1.388 -17.457 1.00 42.94 145 ASP B CA 1
ATOM 2367 C C . ASP B 1 145 ? 56.160 -0.135 -17.205 1.00 46.22 145 ASP B C 1
ATOM 2368 O O . ASP B 1 145 ? 56.272 0.710 -18.098 1.00 46.90 145 ASP B O 1
ATOM 2373 N N . PHE B 1 146 ? 56.748 -0.036 -15.999 1.00 40.14 146 PHE B N 1
ATOM 2374 C CA . PHE B 1 146 ? 57.530 1.109 -15.540 1.00 38.82 146 PHE B CA 1
ATOM 2375 C C . PHE B 1 146 ? 58.865 0.692 -14.935 1.00 44.12 146 PHE B C 1
ATOM 2376 O O . PHE B 1 146 ? 59.004 -0.424 -14.434 1.00 43.92 146 PHE B O 1
ATOM 2384 N N . THR B 1 147 ? 59.827 1.620 -14.936 1.00 40.44 147 THR B N 1
ATOM 2385 C CA . THR B 1 147 ? 61.072 1.497 -14.196 1.00 39.61 147 THR B CA 1
ATOM 2386 C C . THR B 1 147 ? 60.990 2.577 -13.135 1.00 42.17 147 THR B C 1
ATOM 2387 O O . THR B 1 147 ? 60.334 3.605 -13.327 1.00 41.12 147 THR B O 1
ATOM 2391 N N . MET B 1 148 ? 61.570 2.293 -11.993 1.00 37.48 148 MET B N 1
ATOM 2392 C CA . MET B 1 148 ? 61.546 3.165 -10.854 1.00 38.72 148 MET B CA 1
ATOM 2393 C C . MET B 1 148 ? 62.940 3.682 -10.486 1.00 43.19 148 MET B C 1
ATOM 2394 O O . MET B 1 148 ? 63.878 2.896 -10.285 1.00 44.05 148 MET B O 1
ATOM 2399 N N . GLN B 1 149 ? 63.074 5.007 -10.385 1.00 38.26 149 GLN B N 1
ATOM 2400 C CA . GLN B 1 149 ? 64.343 5.560 -9.953 1.00 36.82 149 GLN B CA 1
ATOM 2401 C C . GLN B 1 149 ? 64.131 6.129 -8.570 1.00 39.46 149 GLN B C 1
ATOM 2402 O O . GLN B 1 149 ? 63.270 6.987 -8.388 1.00 39.05 149 GLN B O 1
ATOM 2408 N N . PHE B 1 150 ? 64.866 5.611 -7.583 1.00 35.53 150 PHE B N 1
ATOM 2409 C CA . PHE B 1 150 ? 64.750 6.115 -6.214 1.00 36.35 150 PHE B CA 1
ATOM 2410 C C . PHE B 1 150 ? 65.495 7.428 -6.102 1.00 39.41 150 PHE B C 1
ATOM 2411 O O . PHE B 1 150 ? 66.492 7.636 -6.797 1.00 39.09 150 PHE B O 1
ATOM 2419 N N . VAL B 1 151 ? 64.935 8.357 -5.327 1.00 36.63 151 VAL B N 1
ATOM 2420 C CA . VAL B 1 151 ? 65.498 9.692 -5.148 1.00 37.55 151 VAL B CA 1
ATOM 2421 C C . VAL B 1 151 ? 66.186 9.700 -3.804 1.00 45.87 151 VAL B C 1
ATOM 2422 O O . VAL B 1 151 ? 65.573 9.298 -2.815 1.00 45.22 151 VAL B O 1
ATOM 2426 N N . SER B 1 152 ? 67.448 10.161 -3.776 1.00 45.08 152 SER B N 1
ATOM 2427 C CA . SER B 1 152 ? 68.295 10.308 -2.588 1.00 46.99 152 SER B CA 1
ATOM 2428 C C . SER B 1 152 ? 67.470 10.856 -1.402 1.00 53.30 152 SER B C 1
ATOM 2429 O O . SER B 1 152 ? 66.670 11.778 -1.583 1.00 52.23 152 SER B O 1
ATOM 2432 N N . SER B 1 153 ? 67.635 10.248 -0.215 1.00 52.09 153 SER B N 1
ATOM 2433 C CA . SER B 1 153 ? 66.965 10.642 1.035 1.00 56.21 153 SER B CA 1
ATOM 2434 C C . SER B 1 153 ? 67.743 10.148 2.279 1.00 73.10 153 SER B C 1
ATOM 2435 O O . SER B 1 153 ? 67.379 10.543 3.412 1.00 76.13 153 SER B O 1
ATOM 2439 N N . PHE C 2 1 ? 29.947 -11.791 -23.411 1.00 41.08 2 PHE C N 1
ATOM 2440 C CA . PHE C 2 1 ? 31.372 -12.080 -23.458 1.00 38.10 2 PHE C CA 1
ATOM 2441 C C . PHE C 2 1 ? 32.164 -11.088 -22.630 1.00 36.57 2 PHE C C 1
ATOM 2442 O O . PHE C 2 1 ? 31.704 -9.968 -22.432 1.00 36.17 2 PHE C O 1
ATOM 2450 N N . TRP C 2 2 ? 33.369 -11.494 -22.194 1.00 36.94 3 TRP C N 1
ATOM 2451 C CA . TRP C 2 2 ? 34.298 -10.626 -21.461 1.00 37.78 3 TRP C CA 1
ATOM 2452 C C . TRP C 2 2 ? 35.141 -9.889 -22.487 1.00 37.66 3 TRP C C 1
ATOM 2453 O O . TRP C 2 2 ? 35.778 -10.532 -23.306 1.00 39.76 3 TRP C O 1
ATOM 2464 N N . ASP C 2 3 ? 35.196 -8.533 -22.456 1.00 38.83 4 ASP C N 1
ATOM 2465 C CA . ASP C 2 3 ? 36.067 -7.788 -23.385 1.00 40.98 4 ASP C CA 1
ATOM 2466 C C . ASP C 2 3 ? 37.495 -7.745 -22.861 1.00 42.34 4 ASP C C 1
ATOM 2467 O O . ASP C 2 3 ? 37.771 -8.311 -21.798 1.00 39.24 4 ASP C O 1
ATOM 2472 N N . SER C 2 4 ? 38.439 -7.061 -23.576 1.00 44.40 5 SER C N 1
ATOM 2473 C CA . SER C 2 4 ? 39.831 -6.990 -23.102 1.00 50.31 5 SER C CA 1
ATOM 2474 C C . SER C 2 4 ? 39.995 -6.278 -21.752 1.00 51.12 5 SER C C 1
ATOM 2475 O O . SER C 2 4 ? 40.959 -6.606 -21.064 1.00 52.95 5 SER C O 1
ATOM 2478 N N . TRP C 2 5 ? 39.107 -5.318 -21.381 1.00 48.72 6 TRP C N 1
ATOM 2479 C CA . TRP C 2 5 ? 39.189 -4.591 -20.094 1.00 48.10 6 TRP C CA 1
ATOM 2480 C C . TRP C 2 5 ? 38.386 -5.258 -18.971 1.00 46.04 6 TRP C C 1
ATOM 2481 O O . TRP C 2 5 ? 38.333 -4.713 -17.876 1.00 45.63 6 TRP C O 1
ATOM 2492 N N . GLY C 2 6 ? 37.755 -6.449 -19.152 1.00 40.42 7 GLY C N 1
ATOM 2493 C CA . GLY C 2 6 ? 37.087 -7.087 -18.019 1.00 39.16 7 GLY C CA 1
ATOM 2494 C C . GLY C 2 6 ? 35.623 -6.767 -17.900 1.00 39.03 7 GLY C C 1
ATOM 2495 O O . GLY C 2 6 ? 35.038 -7.177 -16.913 1.00 38.30 7 GLY C O 1
ATOM 2496 N N . TYR C 2 7 ? 35.000 -6.072 -18.879 1.00 34.08 8 TYR C N 1
ATOM 2497 C CA . TYR C 2 7 ? 33.560 -5.826 -18.776 1.00 33.78 8 TYR C CA 1
ATOM 2498 C C . TYR C 2 7 ? 32.904 -7.011 -19.433 1.00 31.82 8 TYR C C 1
ATOM 2499 O O . TYR C 2 7 ? 33.414 -7.507 -20.435 1.00 32.51 8 TYR C O 1
ATOM 2508 N N . TRP C 2 8 ? 31.727 -7.378 -18.915 1.00 32.00 9 TRP C N 1
ATOM 2509 C CA . TRP C 2 8 ? 30.906 -8.411 -19.546 1.00 34.05 9 TRP C CA 1
ATOM 2510 C C . TRP C 2 8 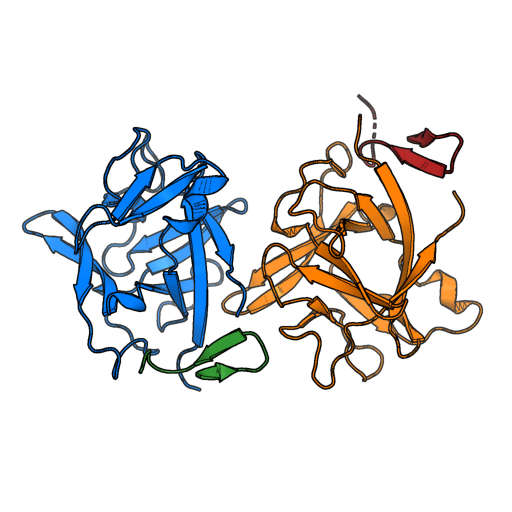? 29.915 -7.630 -20.403 1.00 32.90 9 TRP C C 1
ATOM 2511 O O . TRP C 2 8 ? 29.193 -6.798 -19.853 1.00 32.13 9 TRP C O 1
ATOM 2522 N N . TYR C 2 9 ? 29.845 -7.883 -21.732 1.00 27.96 10 TYR C N 1
ATOM 2523 C CA . TYR C 2 9 ? 28.886 -7.208 -22.591 1.00 28.85 10 TYR C CA 1
ATOM 2524 C C . TYR C 2 9 ? 27.773 -8.160 -22.977 1.00 29.13 10 TYR C C 1
ATOM 2525 O O . TYR C 2 9 ? 28.031 -9.320 -23.279 1.00 30.26 10 TYR C O 1
ATOM 2534 N N . GLY C 2 10 ? 26.542 -7.628 -23.035 1.00 25.79 11 GLY C N 1
ATOM 2535 C CA . GLY C 2 10 ? 25.342 -8.346 -23.457 1.00 24.99 11 GLY C CA 1
ATOM 2536 C C . GLY C 2 10 ? 24.664 -9.132 -22.351 1.00 26.95 11 GLY C C 1
ATOM 2537 O O . GLY C 2 10 ? 25.049 -8.991 -21.181 1.00 27.35 11 GLY C O 1
ATOM 2538 N N . PRO C 2 11 ? 23.664 -10.005 -22.688 1.00 26.62 12 PRO C N 1
ATOM 2539 C CA . PRO C 2 11 ? 23.005 -10.789 -21.663 1.00 28.02 12 PRO C CA 1
ATOM 2540 C C . PRO C 2 11 ? 23.938 -11.849 -21.114 1.00 27.25 12 PRO C C 1
ATOM 2541 O O . PRO C 2 11 ? 25.063 -12.031 -21.610 1.00 25.20 12 PRO C O 1
ATOM 2545 N N . TRP C 2 12 ? 23.472 -12.553 -20.062 1.00 26.36 13 TRP C N 1
ATOM 2546 C CA . TRP C 2 12 ? 24.295 -13.585 -19.421 1.00 28.98 13 TRP C CA 1
ATOM 2547 C C . TRP C 2 12 ? 24.529 -14.773 -20.322 1.00 35.19 13 TRP C C 1
ATOM 2548 O O . TRP C 2 12 ? 25.558 -15.420 -20.218 1.00 37.59 13 TRP C O 1
ATOM 2559 N N . ASP C 2 13 ? 23.589 -14.994 -21.261 1.00 37.52 14 ASP C N 1
ATOM 2560 C CA . ASP C 2 13 ? 23.688 -16.044 -22.251 1.00 41.38 14 ASP C CA 1
ATOM 2561 C C . ASP C 2 13 ? 23.614 -15.341 -23.596 1.00 41.70 14 ASP C C 1
ATOM 2562 O O . ASP C 2 13 ? 22.503 -15.110 -24.052 1.00 41.96 14 ASP C O 1
ATOM 2576 N N . GLY C 2 15 ? 24.541 -16.548 -26.469 1.00 53.34 16 GLY C N 1
ATOM 2577 N N . PHE D 2 1 ? 59.165 11.906 9.679 1.00 33.89 1 PHE D N 1
ATOM 2578 C CA . PHE D 2 1 ? 60.585 12.236 9.743 1.00 34.15 1 PHE D CA 1
ATOM 2579 C C . PHE D 2 1 ? 61.390 11.270 8.899 1.00 32.50 1 PHE D C 1
ATOM 2580 O O . PHE D 2 1 ? 60.943 10.147 8.659 1.00 27.24 1 PHE D O 1
ATOM 2588 N N . TRP D 2 2 ? 62.603 11.715 8.505 1.00 35.43 2 TRP D N 1
ATOM 2589 C CA . TRP D 2 2 ? 63.548 10.886 7.755 1.00 39.73 2 TRP D CA 1
ATOM 2590 C C . TRP D 2 2 ? 64.362 10.122 8.780 1.00 41.38 2 TRP D C 1
ATOM 2591 O O . TRP D 2 2 ? 64.940 10.753 9.645 1.00 39.91 2 TRP D O 1
ATOM 2602 N N . ASP D 2 3 ? 64.442 8.764 8.703 1.00 45.30 3 ASP D N 1
ATOM 2603 C CA . ASP D 2 3 ? 65.304 7.998 9.632 1.00 47.88 3 ASP D CA 1
ATOM 2604 C C . ASP D 2 3 ? 66.741 7.999 9.134 1.00 47.62 3 ASP D C 1
ATOM 2605 O O . ASP D 2 3 ? 67.019 8.611 8.110 1.00 45.41 3 ASP D O 1
ATOM 2610 N N . SER D 2 4 ? 67.683 7.301 9.829 1.00 51.76 4 SER D N 1
ATOM 2611 C CA . SER D 2 4 ? 69.095 7.266 9.391 1.00 56.04 4 SER D CA 1
ATOM 2612 C C . SER D 2 4 ? 69.295 6.612 8.027 1.00 59.04 4 SER D C 1
ATOM 2613 O O . SER D 2 4 ? 70.257 6.999 7.368 1.00 62.49 4 SER D O 1
ATOM 2616 N N . TRP D 2 5 ? 68.424 5.660 7.588 1.00 57.10 5 TRP D N 1
ATOM 2617 C CA . TRP D 2 5 ? 68.542 4.986 6.277 1.00 58.09 5 TRP D CA 1
ATOM 2618 C C . TRP D 2 5 ? 67.751 5.683 5.170 1.00 54.69 5 TRP D C 1
ATOM 2619 O O . TRP D 2 5 ? 67.721 5.185 4.053 1.00 55.10 5 TRP D O 1
ATOM 2630 N N . GLY D 2 6 ? 67.113 6.857 5.380 1.00 51.07 6 GLY D N 1
ATOM 2631 C CA . GLY D 2 6 ? 66.444 7.509 4.249 1.00 50.43 6 GLY D CA 1
ATOM 2632 C C . GLY D 2 6 ? 64.986 7.161 4.083 1.00 46.50 6 GLY D C 1
ATOM 2633 O O . GLY D 2 6 ? 64.410 7.569 3.080 1.00 45.39 6 GLY D O 1
ATOM 2634 N N . TYR D 2 7 ? 64.367 6.425 5.027 1.00 44.40 7 TYR D N 1
ATOM 2635 C CA . TYR D 2 7 ? 62.932 6.156 4.895 1.00 42.24 7 TYR D CA 1
ATOM 2636 C C . TYR D 2 7 ? 62.254 7.319 5.571 1.00 38.16 7 TYR D C 1
ATOM 2637 O O . TYR D 2 7 ? 62.742 7.792 6.601 1.00 35.77 7 TYR D O 1
ATOM 2646 N N . TRP D 2 8 ? 61.069 7.675 5.049 1.00 35.98 8 TRP D N 1
ATOM 2647 C CA . TRP D 2 8 ? 60.225 8.673 5.704 1.00 34.88 8 TRP D CA 1
ATOM 2648 C C . TRP D 2 8 ? 59.237 7.845 6.520 1.00 31.94 8 TRP D C 1
ATOM 2649 O O . TRP D 2 8 ? 58.544 7.022 5.940 1.00 31.03 8 TRP D O 1
ATOM 2660 N N . TYR D 2 9 ? 59.149 8.052 7.859 1.00 27.04 9 TYR D N 1
ATOM 2661 C CA . TYR D 2 9 ? 58.189 7.339 8.681 1.00 24.95 9 TYR D CA 1
ATOM 2662 C C . TYR D 2 9 ? 57.069 8.255 9.085 1.00 28.47 9 TYR D C 1
ATOM 2663 O O . TYR D 2 9 ? 57.315 9.396 9.429 1.00 30.91 9 TYR D O 1
ATOM 2672 N N . GLY D 2 10 ? 55.854 7.694 9.168 1.00 28.44 10 GLY D N 1
ATOM 2673 C CA . GLY D 2 10 ? 54.652 8.391 9.634 1.00 28.17 10 GLY D CA 1
ATOM 2674 C C . GLY D 2 10 ? 53.955 9.187 8.552 1.00 27.74 10 GLY D C 1
ATOM 2675 O O . GLY D 2 10 ? 54.345 9.092 7.376 1.00 28.28 10 GLY D O 1
ATOM 2676 N N . PRO D 2 11 ? 52.952 10.036 8.934 1.00 25.91 11 PRO D N 1
ATOM 2677 C CA . PRO D 2 11 ? 52.278 10.849 7.939 1.00 28.97 11 PRO D CA 1
ATOM 2678 C C . PRO D 2 11 ? 53.192 11.938 7.430 1.00 31.46 11 PRO D C 1
ATOM 2679 O O . PRO D 2 11 ? 54.323 12.110 7.920 1.00 30.71 11 PRO D O 1
ATOM 2683 N N . TRP D 2 12 ? 52.709 12.678 6.423 1.00 29.00 12 TRP D N 1
ATOM 2684 C CA . TRP D 2 12 ? 53.523 13.748 5.822 1.00 32.31 12 TRP D CA 1
ATOM 2685 C C . TRP D 2 12 ? 53.748 14.901 6.775 1.00 32.61 12 TRP D C 1
ATOM 2686 O O . TRP D 2 12 ? 54.753 15.581 6.673 1.00 32.60 12 TRP D O 1
ATOM 2697 N N . ASP D 2 13 ? 52.825 15.062 7.742 1.00 32.47 13 ASP D N 1
ATOM 2698 C CA . ASP D 2 13 ? 52.910 16.076 8.771 1.00 35.33 13 ASP D CA 1
ATOM 2699 C C . ASP D 2 13 ? 52.851 15.318 10.086 1.00 36.60 13 ASP D C 1
ATOM 2700 O O . ASP D 2 13 ? 51.750 15.044 10.522 1.00 35.75 13 ASP D O 1
ATOM 2714 N N . GLY D 2 15 ? 53.597 16.394 13.046 1.00 50.36 15 GLY D N 1
ATOM 2715 C CA . GLY D 2 15 ? 53.198 17.260 14.169 1.00 54.18 15 GLY D CA 1
ATOM 2716 C C . GLY D 2 15 ? 52.055 16.695 14.985 1.00 59.61 15 GLY D C 1
ATOM 2717 O O . GLY D 2 15 ? 51.205 16.029 14.413 1.00 62.44 15 GLY D O 1
ATOM 2718 N N . LYS D 2 16 ? 52.036 16.941 16.319 1.00 63.50 16 LYS D N 1
ATOM 2719 C CA . LYS D 2 16 ? 51.022 16.390 17.232 1.00 68.84 16 LYS D CA 1
ATOM 2720 C C . LYS D 2 16 ? 49.615 16.929 16.990 1.00 70.81 16 LYS D C 1
ATOM 2721 O O . LYS D 2 16 ? 49.385 17.732 16.091 1.00 70.67 16 LYS D O 1
#

InterPro domains:
  IPR000975 Interleukin-1 family [PF00340] (147-264)
  IPR000975 Interleukin-1 family [PR00264] (172-192)
  IPR000975 Interleukin-1 family [PR00264] (211-224)
  IPR000975 Interleukin-1 family [PR00264] (225-240)
  IPR000975 Interleukin-1 family [PTHR10078] (1-266)
  IPR003502 Interleukin-1 propeptide [PF02394] (1-103)
  IPR008996 Cytokine IL1/FGF [SSF50353] (122-266)
  IPR020877 Interleukin-1 conserved site [PS00253] (228-248)

Radius of gyration: 21.73 Å; Cα contacts (8 Å, |Δi|>4): 837; chains: 4; bounding box: 69×41×45 Å

GO terms:
  GO:0043123 positive regulation of canonical NF-kappaB signal transduction (P, IDA)
  GO:0043410 positive regulation of MAPK cascade (P, IDA)
  GO:0070498 interleukin-1-mediated signaling pathway (P, IDA)
  GO:0005125 cytokine activity (F, IDA)
  GO:0005125 cytokine activity (F, TAS)
  GO:0006954 inflammatory response (P, TAS)
  GO:0010628 positive regulation of gene expression (P, IDA)
  GO:0032496 response to lipopolysaccharide (P, IDA)
  GO:1902680 positive regulation of RNA biosynthetic process (P, IDA)
  GO:1903597 negative regulation of gap junction assembly (P, IDA)
  GO:0070374 positive regulation of ERK1 and ERK2 cascade (P, IDA)
  GO:0006954 inflammatory response (P, IDA)
  GO:0070555 response to interleukin-1 (P, IDA)
  GO:0010628 positive regulation of gene expression (P, IGI)
  GO:0045917 positive regulation of complement activation (P, IGI)
  GO:0060252 positive regulation of glial cell proliferation (P, IGI)
  GO:0150078 positive regulation of neuroinflammatory response (P, TAS)
  GO:0031394 positive regulation of prostaglandin biosynthetic process (P, IGI)
  GO:0032755 positive regulation of interleukin-6 production (P, IGI)
  GO:0050729 positive regulation of inflammatory response (P, IGI)

Foldseek 3Di:
DWKDWFKKFKAFPVRWGWAALDLKFIATAHDDPVRVVRGAIWTKIQADDDDDPFWGKIFTDRVVSQWTWFWDCDPPDTKTIIDHDDVVCPDTRHDPQRRIWTWGADPNWTFTARSNQGQWTFWHAPDHGGTTIIHNHCDDRITGTIHMDTDDD/DWKAWFKKWKAFPLRWGWADDPQKFIATAHADDPRCVRGAIWTKIQADDDDDPFWGKIFTARVVNQWTWFWDCDPNDTKTIIDHDDVVCPPTRHDPQRRIWTWGADPNWTFTARSNQGQWTFWHAPDHGGTTIIHNHCDDRITRTIHMDTDDD/DQDPVGDDDDDPD/DQDPVGDDDDDPDDD

Solvent-accessible surface area: 17128 Å² total

B-factor: mean 41.47, std 15.27, range [16.27, 123.58]

Organism: Homo sapiens (NCBI:txid9606)

Secondary structure (P-SEA, 3-state):
ccbbbbbbccccccbbbbbbccccbbbbbbbcccccccbbbbbcccccccccccccccccccccccbbbbbbbccccbbbbbbbbcccccccccccccccccccccccbbbbbccccccccccccccccccccccccccccccccbbbbbccc/ccbbbbbbccccccbbbbbbccccbbbbbbbcccccccbbbbbcccccccccccccccccccccccbbbbbbbcccccccbbbbbcccccccccccccccccccccccbbbbbcccccccccccccccbbbbbbbccccccccccbbbbbccc/ccccccccccccc/ccccccccccccccc

Sequence (334 aa):
APVRSLNCTLRDSQQKSLVMSGPYELKALHLQGQDMEQQVVFSMSFVQGEESNDKIPVALGLKEKNLYLSCVLKDDKPTLQLESVDPKNYPKKKMEKRFVFNKIEINNKLEFESAQFPNWYISTSQAENMPVFLGGTKGGQDITDFTMQFVSSAPVRSLNCTLRDSQQKSLVMSGPYELKALHLQGQDMEQQVVFSMSFVQGEESNDKIPVALGLKEKNLYLSCVLKDDKPTLQLESVDPKNYPKKKMEKRFVFNKIEINNKLEFESAQFPNWYISTSQAENMPVFLGGTKGGQDITDFTMQFVSSFWDSWGYWYGPWDFWDSWGYWYGPWDGK